Protein AF-A0A7V5HN35-F1 (afdb_monomer)

Nearest PDB structures (foldseek):
  3lzd-assembly1_B  TM=3.328E-01  e=7.215E-01  Pyrococcus horikoshii
  3lzd-assembly1_A  TM=4.124E-01  e=1.276E+00  Pyrococcus horikoshii
  6bxn-assembly1_A  TM=3.659E-01  e=2.012E+00  Candidatus Methanoperedens nitratireducens
  6bxm-assembly1_B  TM=3.487E-01  e=2.527E+00  Candidatus Methanoperedens nitratireducens
  6bxm-assembly1_A  TM=3.440E-01  e=4.220E+00  Candidatus Methanoperedens nitratireducens

InterPro domains:
  IPR024983 CHAT domain [PF12770] (25-263)

Structure (mmCIF, N/CA/C/O backbone):
data_AF-A0A7V5HN35-F1
#
_entry.id   AF-A0A7V5HN35-F1
#
loop_
_atom_site.group_PDB
_atom_site.id
_atom_site.type_symbol
_atom_site.label_atom_id
_atom_site.label_alt_id
_atom_site.label_comp_id
_atom_site.label_asym_id
_atom_site.label_entity_id
_atom_site.label_seq_id
_atom_site.pdbx_PDB_ins_code
_atom_site.Cartn_x
_atom_site.Cartn_y
_atom_site.Cartn_z
_atom_site.occupancy
_atom_site.B_iso_or_equiv
_atom_site.auth_seq_id
_atom_site.auth_comp_id
_atom_site.auth_asym_id
_atom_site.auth_atom_id
_atom_site.pdbx_PDB_model_num
ATOM 1 N N . THR A 1 1 ? -19.400 23.811 19.044 1.00 44.75 1 THR A N 1
ATOM 2 C CA . THR A 1 1 ? -18.786 24.719 18.037 1.00 44.75 1 THR A CA 1
ATOM 3 C C . THR A 1 1 ? -17.317 25.058 18.297 1.00 44.75 1 THR A C 1
ATOM 5 O O . THR A 1 1 ? -16.650 25.454 17.351 1.00 44.75 1 THR A O 1
ATOM 8 N N . VAL A 1 2 ? -16.762 24.815 19.496 1.00 36.72 2 VAL A N 1
ATOM 9 C CA . VAL A 1 2 ? -15.313 24.951 19.790 1.00 36.72 2 VAL A CA 1
ATOM 10 C C . VAL A 1 2 ? -14.484 23.738 19.300 1.00 36.72 2 VAL A C 1
ATOM 12 O O . VAL A 1 2 ? -13.351 23.905 18.855 1.00 36.72 2 VAL A O 1
ATOM 15 N N . GLU A 1 3 ? -15.067 22.533 19.244 1.00 54.12 3 GLU A N 1
ATOM 16 C CA . GLU A 1 3 ? -14.391 21.308 18.758 1.00 54.12 3 GLU A CA 1
ATOM 17 C C . GLU A 1 3 ? -14.083 21.308 17.251 1.00 54.12 3 GLU A C 1
ATOM 19 O O . GLU A 1 3 ? -13.027 20.838 16.832 1.00 54.12 3 GLU A O 1
ATOM 24 N N . ALA A 1 4 ? -14.952 21.892 16.417 1.00 53.31 4 ALA A N 1
ATOM 25 C CA . ALA A 1 4 ? -14.766 21.901 14.961 1.00 53.31 4 ALA A CA 1
ATOM 26 C C . ALA A 1 4 ? -13.563 22.759 14.519 1.00 53.31 4 ALA A C 1
ATOM 28 O O . ALA A 1 4 ? -12.848 22.403 13.579 1.00 53.31 4 ALA A O 1
ATOM 29 N N . GLN A 1 5 ? -13.297 23.871 15.217 1.00 54.00 5 GLN A N 1
ATOM 30 C CA . GLN A 1 5 ? -12.117 24.704 14.960 1.00 54.00 5 GLN A CA 1
ATOM 31 C C . GLN A 1 5 ? -10.824 24.001 15.399 1.00 54.00 5 GLN A C 1
ATOM 33 O O . GLN A 1 5 ? -9.826 24.058 14.676 1.00 54.00 5 GLN A O 1
ATOM 38 N N . GLY A 1 6 ? -10.852 23.288 16.532 1.00 61.16 6 GLY A N 1
ATOM 39 C CA . GLY A 1 6 ? -9.742 22.448 16.992 1.00 61.16 6 GLY A CA 1
ATOM 40 C C . GLY A 1 6 ? -9.422 21.325 16.004 1.00 61.16 6 GLY A C 1
ATOM 41 O O . GLY A 1 6 ? -8.277 21.191 15.570 1.00 61.16 6 GLY A O 1
ATOM 42 N N . PHE A 1 7 ? -10.446 20.601 15.550 1.00 65.44 7 PHE A N 1
ATOM 43 C CA . PHE A 1 7 ? -10.303 19.522 14.574 1.00 65.44 7 PHE A CA 1
ATOM 44 C C . PHE A 1 7 ? -9.772 20.024 13.224 1.00 65.44 7 PHE A C 1
ATOM 46 O O . PHE A 1 7 ? -8.818 19.471 12.680 1.00 65.44 7 PHE A O 1
ATOM 53 N N . SER A 1 8 ? -10.300 21.143 12.715 1.00 63.97 8 SER A N 1
ATOM 54 C CA . SER A 1 8 ? -9.798 21.776 11.487 1.00 63.97 8 SER A CA 1
ATOM 55 C C . SER A 1 8 ? -8.324 22.195 11.607 1.00 63.97 8 SER A C 1
ATOM 57 O O . SER A 1 8 ? -7.537 22.008 10.673 1.00 63.97 8 SER A O 1
ATOM 59 N N . LYS A 1 9 ? -7.904 22.693 12.780 1.00 63.78 9 LYS A N 1
ATOM 60 C CA . LYS A 1 9 ?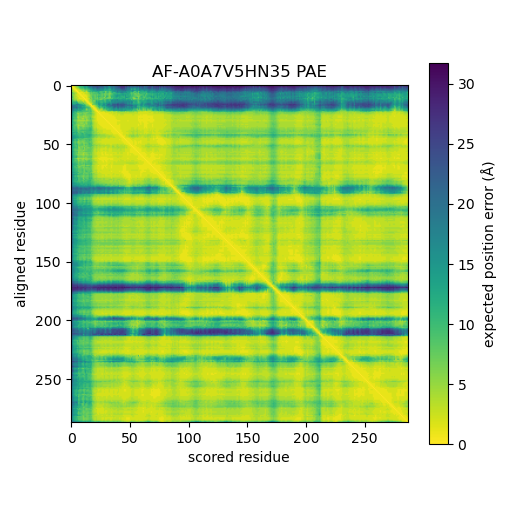 -6.503 23.040 13.068 1.00 63.78 9 LYS A CA 1
ATOM 61 C C . LYS A 1 9 ? -5.599 21.805 13.114 1.00 63.78 9 LYS A C 1
ATOM 63 O O . LYS A 1 9 ? -4.492 21.868 12.576 1.00 63.78 9 LYS A O 1
ATOM 68 N N . ILE A 1 10 ? -6.064 20.693 13.692 1.00 64.50 10 ILE A N 1
ATOM 69 C CA . ILE A 1 10 ? -5.355 19.403 13.673 1.00 64.50 10 ILE A CA 1
ATOM 70 C C . ILE A 1 10 ? -5.188 18.937 12.225 1.00 64.50 10 ILE A C 1
ATOM 72 O O . ILE A 1 10 ? -4.057 18.757 11.781 1.00 64.50 10 ILE A O 1
ATOM 76 N N . LEU A 1 11 ? -6.270 18.873 11.441 1.00 64.88 11 LEU A N 1
ATOM 77 C CA . LEU A 1 11 ? -6.209 18.494 10.024 1.00 64.88 11 LEU A CA 1
ATOM 78 C C . LEU A 1 11 ? -5.259 19.395 9.220 1.00 64.88 11 LEU A C 1
ATOM 80 O O . LEU A 1 11 ? -4.519 18.908 8.370 1.00 64.88 11 LEU A O 1
ATOM 84 N N . LYS A 1 12 ? -5.221 20.703 9.504 1.00 61.94 12 LYS A N 1
ATOM 85 C CA . LYS A 1 12 ? -4.283 21.638 8.862 1.00 61.94 12 LYS A CA 1
ATOM 86 C C . LYS A 1 12 ? -2.820 21.368 9.241 1.00 61.94 12 LYS A C 1
ATOM 88 O O . LYS A 1 12 ? -1.948 21.550 8.397 1.00 61.94 12 LYS A O 1
ATOM 93 N N . ARG A 1 13 ? -2.530 20.918 10.468 1.00 59.38 13 ARG A N 1
ATOM 94 C CA . ARG A 1 13 ? -1.180 20.474 10.879 1.00 59.38 13 ARG A CA 1
ATOM 95 C C . ARG A 1 13 ? -0.781 19.153 10.216 1.00 59.38 13 ARG A C 1
ATOM 97 O O . ARG A 1 13 ? 0.371 19.014 9.812 1.00 59.38 13 ARG A O 1
ATOM 104 N N . LEU A 1 14 ? -1.735 18.238 10.032 1.00 60.06 14 LEU A N 1
ATOM 105 C CA . LEU A 1 14 ? -1.512 16.978 9.314 1.00 60.06 14 LEU A CA 1
ATOM 106 C C . LEU A 1 14 ? -1.119 17.194 7.842 1.00 60.06 14 LEU A C 1
ATOM 108 O O . LEU A 1 14 ? -0.370 16.398 7.280 1.00 60.06 14 LEU A O 1
ATOM 112 N N . LYS A 1 15 ? -1.578 18.292 7.226 1.00 54.25 15 LYS A N 1
ATOM 113 C CA . LYS A 1 15 ? -1.222 18.670 5.848 1.00 54.25 15 LYS A CA 1
ATOM 114 C C . LYS A 1 15 ? 0.247 19.053 5.666 1.00 54.25 15 LYS A C 1
ATOM 116 O O . LYS A 1 15 ? 0.830 18.778 4.622 1.00 54.25 15 LYS A O 1
ATOM 121 N N . THR A 1 16 ? 0.832 19.747 6.641 1.00 47.09 16 THR A N 1
ATOM 122 C CA . THR A 1 16 ? 2.098 20.475 6.445 1.00 47.09 16 THR A CA 1
ATOM 123 C C . THR A 1 16 ? 3.333 19.707 6.897 1.00 47.09 16 THR A C 1
ATOM 125 O O . THR A 1 16 ? 4.446 20.088 6.538 1.00 47.09 16 THR A O 1
ATOM 128 N N . ARG A 1 17 ? 3.180 18.617 7.657 1.00 50.06 17 ARG A N 1
ATOM 129 C CA . ARG A 1 17 ? 4.309 17.801 8.118 1.00 50.06 17 ARG A CA 1
ATOM 130 C C . ARG A 1 17 ? 3.979 16.318 8.003 1.00 50.06 17 ARG A C 1
ATOM 132 O O . ARG A 1 17 ? 3.192 15.808 8.793 1.00 50.06 17 ARG A O 1
ATOM 139 N N . ALA A 1 18 ? 4.673 15.604 7.115 1.00 47.50 18 ALA A N 1
ATOM 140 C CA . ALA A 1 18 ? 4.726 14.136 7.145 1.00 47.50 18 ALA A CA 1
ATOM 141 C C . ALA A 1 18 ? 5.160 13.610 8.534 1.00 47.50 18 ALA A C 1
ATOM 143 O O . ALA A 1 18 ? 4.672 12.585 8.991 1.00 47.50 18 ALA A O 1
ATOM 144 N N . LYS A 1 19 ? 5.971 14.399 9.259 1.00 51.09 19 LYS A N 1
ATOM 145 C CA . LYS A 1 19 ? 6.384 14.164 10.653 1.00 51.09 19 LYS A CA 1
ATOM 146 C C . LYS A 1 19 ? 5.288 14.366 11.712 1.00 51.09 19 LYS A C 1
ATOM 148 O O . LYS A 1 19 ? 5.549 14.115 12.876 1.00 51.09 19 LYS A O 1
ATOM 153 N N . SER A 1 20 ? 4.090 14.848 11.369 1.00 58.72 20 SER A N 1
ATOM 154 C CA . SER A 1 20 ? 3.031 15.068 12.375 1.00 58.72 20 SER A CA 1
ATOM 155 C C . SER A 1 20 ? 2.434 13.767 12.922 1.00 58.72 20 SER A C 1
ATOM 157 O O . SER A 1 20 ? 1.908 13.772 14.025 1.00 58.72 20 SER A O 1
ATOM 159 N N . PHE A 1 21 ? 2.558 12.651 12.197 1.00 66.75 21 PHE A N 1
ATOM 160 C CA . PHE A 1 21 ? 2.092 11.338 12.660 1.00 66.75 21 PHE A CA 1
ATOM 161 C C . PHE A 1 21 ? 3.086 10.610 13.560 1.00 66.75 21 PHE A C 1
ATOM 163 O O . PHE A 1 21 ? 2.724 9.593 14.131 1.00 66.75 21 PHE A O 1
ATOM 170 N N . ALA A 1 22 ? 4.302 11.139 13.710 1.00 69.06 22 ALA A N 1
ATOM 171 C CA . ALA A 1 22 ? 5.254 10.702 14.728 1.00 69.06 22 ALA A CA 1
ATOM 172 C C . ALA A 1 22 ? 4.727 10.929 16.153 1.00 69.06 22 ALA A C 1
ATOM 174 O O . ALA A 1 22 ? 5.140 10.270 17.103 1.00 69.06 22 ALA A O 1
ATOM 175 N N . ASP A 1 23 ? 3.834 11.906 16.303 1.00 84.62 23 ASP A N 1
ATOM 176 C CA . ASP A 1 23 ? 3.380 12.391 17.592 1.00 84.62 23 ASP A CA 1
ATOM 177 C C . ASP A 1 23 ? 2.175 11.579 18.089 1.00 84.62 23 ASP A C 1
ATOM 179 O O . ASP A 1 23 ? 1.051 11.728 17.593 1.00 84.62 23 ASP A O 1
ATOM 183 N N . LYS A 1 24 ? 2.413 10.714 19.084 1.00 88.81 24 LYS A N 1
ATOM 184 C CA . LYS A 1 24 ? 1.365 9.896 19.712 1.00 88.81 24 LYS A CA 1
ATOM 185 C C . LYS A 1 24 ? 0.265 10.757 20.350 1.00 88.81 24 LYS A C 1
ATOM 187 O O . LYS A 1 24 ? -0.881 10.319 20.343 1.00 88.81 24 LYS A O 1
ATOM 192 N N . GLU A 1 25 ? 0.553 11.986 20.793 1.00 90.19 25 GLU A N 1
ATOM 193 C CA . GLU A 1 25 ? -0.460 12.891 21.360 1.00 90.19 25 GLU A CA 1
ATOM 194 C C . GLU A 1 25 ? -1.484 13.314 20.295 1.00 90.19 25 GLU A C 1
ATOM 196 O O . GLU A 1 25 ? -2.695 13.319 20.533 1.00 90.19 25 GLU A O 1
ATOM 201 N N . ILE A 1 26 ? -1.023 13.602 19.071 1.00 90.31 26 ILE A N 1
ATOM 202 C CA . ILE A 1 26 ? -1.914 13.914 17.944 1.00 90.31 26 ILE A CA 1
ATOM 203 C C . ILE A 1 26 ? -2.780 12.697 17.599 1.00 90.31 26 ILE A C 1
ATOM 205 O O . ILE A 1 26 ? -3.981 12.845 17.357 1.00 90.31 26 ILE A O 1
ATOM 209 N N . LEU A 1 27 ? -2.190 11.499 17.578 1.00 93.06 27 LEU A N 1
ATOM 210 C CA . LEU A 1 27 ? -2.905 10.251 17.291 1.00 93.06 27 LEU A CA 1
ATOM 211 C C . LEU A 1 27 ? -3.957 9.933 18.362 1.00 93.06 27 LEU A C 1
ATOM 213 O O . LEU A 1 27 ? -5.046 9.473 18.016 1.00 93.06 27 LEU A O 1
ATOM 217 N N . GLU A 1 28 ? -3.661 10.223 19.627 1.00 94.94 28 GLU A N 1
ATOM 218 C CA . GLU A 1 28 ? -4.577 10.048 20.757 1.00 94.94 28 GLU A CA 1
ATOM 219 C C . GLU A 1 28 ? -5.739 11.034 20.737 1.00 94.94 28 GLU A C 1
ATOM 221 O O . GLU A 1 28 ? -6.897 10.656 20.937 1.00 94.94 28 GLU A O 1
ATOM 226 N N . ASN A 1 29 ? -5.462 12.292 20.399 1.00 92.94 29 ASN A N 1
ATOM 227 C CA . ASN A 1 29 ? -6.500 13.304 20.252 1.00 92.94 29 ASN A CA 1
ATOM 228 C C . ASN A 1 29 ? -7.465 12.943 19.104 1.00 92.94 29 ASN A C 1
ATOM 230 O O . ASN A 1 29 ? -8.690 13.013 19.246 1.00 92.94 29 ASN A O 1
ATOM 234 N N . LEU A 1 30 ? -6.923 12.458 17.980 1.00 93.50 30 LEU A N 1
ATOM 235 C CA . LEU A 1 30 ? -7.717 11.956 16.856 1.00 93.50 30 LEU A CA 1
ATOM 236 C C . LEU A 1 30 ? -8.532 10.711 17.229 1.00 93.50 30 LEU A C 1
ATOM 238 O O . LEU A 1 30 ? -9.709 10.642 16.875 1.00 93.50 30 LEU A O 1
ATOM 242 N N . TYR A 1 31 ? -7.952 9.750 17.955 1.00 95.44 31 TYR A N 1
ATOM 243 C CA . TYR A 1 31 ? -8.682 8.581 18.455 1.00 95.44 31 TYR A CA 1
ATOM 244 C C . TYR A 1 31 ? -9.857 8.993 19.349 1.00 95.44 31 TYR A C 1
ATOM 246 O O . TYR A 1 31 ? -10.991 8.562 19.124 1.00 95.44 31 TYR A O 1
ATOM 254 N N . SER A 1 32 ? -9.592 9.862 20.325 1.00 95.94 32 SER A N 1
ATOM 255 C CA . SER A 1 32 ? -10.578 10.349 21.295 1.00 95.94 32 SER A CA 1
ATOM 256 C C . SER A 1 32 ? -11.718 11.108 20.622 1.00 95.94 32 SER A C 1
ATOM 258 O O . SER A 1 32 ? -12.866 11.004 21.043 1.00 95.94 32 SER A O 1
ATOM 260 N N . THR A 1 33 ? -11.418 11.820 19.535 1.00 94.69 33 THR A N 1
ATOM 261 C CA . THR A 1 33 ? -12.418 12.563 18.762 1.00 94.69 33 THR A CA 1
ATOM 262 C C . THR A 1 33 ? -13.237 11.657 17.838 1.00 94.69 33 THR A C 1
ATOM 264 O O . THR A 1 33 ? -14.441 11.851 17.695 1.00 94.69 33 THR A O 1
ATOM 267 N N . LEU A 1 34 ? -12.605 10.687 17.166 1.00 94.19 34 LEU A N 1
ATOM 268 C CA . LEU A 1 34 ? -13.217 9.980 16.031 1.00 94.19 34 LEU A CA 1
ATOM 269 C C . LEU A 1 34 ? -13.697 8.567 16.354 1.00 94.19 34 LEU A C 1
ATOM 271 O O . LEU A 1 34 ? -14.718 8.136 15.826 1.00 94.19 34 LEU A O 1
ATOM 275 N N . ILE A 1 35 ? -12.949 7.833 17.176 1.00 95.44 35 ILE A N 1
ATOM 276 C CA . ILE A 1 35 ? -13.185 6.406 17.423 1.00 95.44 35 ILE A CA 1
ATOM 277 C C . ILE A 1 35 ? -13.835 6.194 18.784 1.00 95.44 35 ILE A C 1
ATOM 279 O O . ILE A 1 35 ? -14.818 5.460 18.881 1.00 95.44 35 ILE A O 1
ATOM 283 N N . HIS A 1 36 ? -13.338 6.863 19.826 1.00 95.94 36 HIS A N 1
ATOM 284 C CA . HIS A 1 36 ? -13.851 6.693 21.184 1.00 95.94 36 HIS A CA 1
ATOM 285 C C . HIS A 1 36 ? -15.377 6.906 21.306 1.00 95.94 36 HIS A C 1
ATOM 287 O O . HIS A 1 36 ? -16.038 6.037 21.882 1.00 95.94 36 HIS A O 1
ATOM 293 N N . PRO A 1 37 ? -15.996 7.946 20.697 1.00 97.00 37 PRO A N 1
ATOM 294 C CA . PRO A 1 37 ? -17.436 8.190 20.840 1.00 97.00 37 PRO A CA 1
ATOM 295 C C . PRO A 1 37 ? -18.312 7.085 20.237 1.00 97.00 37 PRO A C 1
ATOM 297 O O . PRO A 1 37 ? -19.458 6.894 20.650 1.00 97.00 37 PRO A O 1
ATOM 300 N N . ILE A 1 38 ? -17.777 6.349 19.260 1.00 95.38 38 ILE A N 1
ATOM 301 C CA . ILE A 1 38 ? -18.492 5.288 18.547 1.00 95.38 38 ILE A CA 1
ATOM 302 C C . ILE A 1 38 ? -18.044 3.881 18.949 1.00 95.38 38 ILE A C 1
ATOM 304 O O . ILE A 1 38 ? -18.614 2.907 18.467 1.00 95.38 38 ILE A O 1
ATOM 308 N N . GLN A 1 39 ? -17.066 3.751 19.850 1.00 93.38 39 GLN A N 1
ATOM 309 C CA . GLN A 1 39 ? -16.412 2.482 20.172 1.00 93.38 39 GLN A CA 1
ATOM 310 C C . GLN A 1 39 ? -17.401 1.399 20.625 1.00 93.38 39 GLN A C 1
ATOM 312 O O . GLN A 1 39 ? -17.282 0.247 20.220 1.00 93.38 39 GLN A O 1
ATOM 317 N N . ARG A 1 40 ? -18.429 1.769 21.398 1.00 94.94 40 ARG A N 1
ATOM 318 C CA . ARG A 1 40 ? -19.485 0.843 21.852 1.00 94.94 40 ARG A CA 1
ATOM 319 C C . ARG A 1 40 ? -20.328 0.240 20.720 1.00 94.94 40 ARG A C 1
ATOM 321 O O . ARG A 1 40 ? -21.007 -0.754 20.939 1.00 94.94 40 ARG A O 1
ATOM 328 N N . PHE A 1 41 ? -20.315 0.852 19.536 1.00 95.31 41 PHE A N 1
ATOM 329 C CA . PHE A 1 41 ? -21.034 0.379 18.353 1.00 95.31 41 PHE A CA 1
ATOM 330 C C . PHE A 1 41 ? -20.149 -0.470 17.427 1.00 95.31 41 PHE A C 1
ATOM 332 O O . PHE A 1 41 ? -20.641 -1.023 16.445 1.00 95.31 41 PHE A O 1
ATOM 339 N N . LEU A 1 42 ? -18.849 -0.592 17.720 1.00 93.62 42 LEU A N 1
ATOM 340 C CA . LEU A 1 42 ? -17.919 -1.407 16.942 1.00 93.62 42 LEU A CA 1
ATOM 341 C C . LEU A 1 42 ? -18.004 -2.868 17.403 1.00 93.62 42 LEU A C 1
ATOM 343 O O . LEU A 1 42 ? -17.295 -3.299 18.305 1.00 93.62 42 LEU A O 1
ATOM 347 N N . LEU A 1 43 ? -18.905 -3.630 16.779 1.00 92.12 43 LEU A N 1
ATOM 348 C CA . LEU A 1 43 ? -19.220 -5.016 17.165 1.00 92.12 43 LEU A CA 1
ATOM 349 C C . LEU A 1 43 ? -18.287 -6.074 16.549 1.00 92.12 43 LEU A C 1
ATOM 351 O O . LEU A 1 43 ? -18.403 -7.258 16.855 1.00 92.12 43 LEU A O 1
ATOM 355 N N . SER A 1 44 ? -17.402 -5.674 15.637 1.00 93.56 44 SER A N 1
ATOM 356 C CA . SER A 1 44 ? -16.505 -6.573 14.912 1.00 93.56 44 SER A CA 1
ATOM 357 C C . SER A 1 44 ? -15.077 -6.055 14.953 1.00 93.56 44 SER A C 1
ATOM 359 O O . SER A 1 44 ? -14.840 -4.850 14.920 1.00 93.56 44 SER A O 1
ATOM 361 N N . ASN A 1 45 ? -14.121 -6.979 14.898 1.00 93.62 45 ASN A N 1
ATOM 362 C CA . ASN A 1 45 ? -12.709 -6.647 14.735 1.00 93.62 45 ASN A CA 1
ATOM 363 C C . ASN A 1 45 ? -12.370 -6.255 13.286 1.00 93.62 45 ASN A C 1
ATOM 365 O O . ASN A 1 45 ? -11.208 -6.028 12.989 1.00 93.62 45 ASN A O 1
ATOM 369 N N . ASN A 1 46 ? -13.336 -6.197 12.365 1.00 94.25 46 ASN A N 1
ATOM 370 C CA . ASN A 1 46 ? -13.139 -5.684 11.009 1.00 94.25 46 ASN A CA 1
ATOM 371 C C . ASN A 1 46 ? -13.781 -4.302 10.901 1.00 94.25 46 ASN A C 1
ATOM 373 O O . ASN A 1 46 ? -15.004 -4.185 10.952 1.00 94.25 46 ASN A O 1
ATOM 377 N N . LEU A 1 47 ? -12.957 -3.270 10.733 1.00 94.69 47 LEU A N 1
ATOM 378 C CA . LEU A 1 47 ? -13.405 -1.888 10.643 1.00 94.69 47 LEU A CA 1
ATOM 379 C C . LEU A 1 47 ? -13.179 -1.365 9.224 1.00 94.69 47 LEU A C 1
ATOM 381 O O . LEU A 1 47 ? -12.042 -1.239 8.770 1.00 94.69 47 LEU A O 1
ATOM 385 N N . VAL A 1 48 ? -14.277 -1.055 8.536 1.00 93.25 48 VAL A N 1
ATOM 386 C CA . VAL A 1 48 ? -14.254 -0.363 7.244 1.00 93.25 48 VAL A CA 1
ATOM 387 C C . VAL A 1 48 ? -14.486 1.118 7.495 1.00 93.25 48 VAL A C 1
ATOM 389 O O . VAL A 1 48 ? -15.495 1.502 8.084 1.00 93.25 48 VAL A O 1
ATOM 392 N N . ILE A 1 49 ? -13.555 1.948 7.041 1.00 93.44 49 ILE A N 1
ATOM 393 C CA . ILE A 1 49 ? -13.580 3.394 7.232 1.00 93.44 49 ILE A CA 1
ATOM 394 C C . ILE A 1 49 ? -13.749 4.053 5.869 1.00 93.44 49 ILE A C 1
ATOM 396 O O . ILE A 1 49 ? -12.953 3.833 4.956 1.00 93.44 49 ILE A O 1
ATOM 400 N N . ILE A 1 50 ? -14.785 4.878 5.743 1.00 92.06 50 ILE A N 1
ATOM 401 C CA . ILE A 1 50 ? -15.044 5.689 4.551 1.00 92.06 50 ILE A CA 1
ATOM 4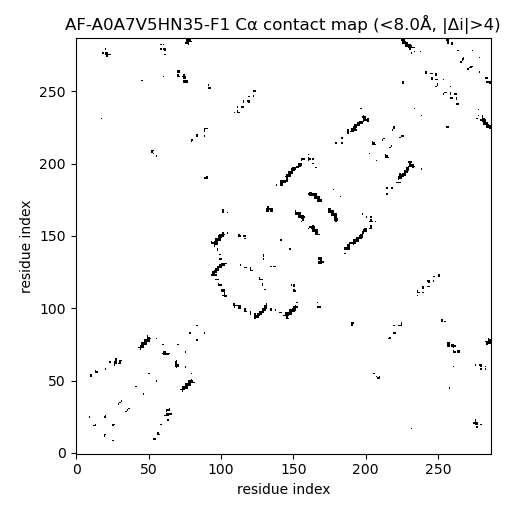02 C C . ILE A 1 50 ? -14.812 7.150 4.943 1.00 92.06 50 ILE A C 1
ATOM 404 O O . ILE A 1 50 ? -15.729 7.794 5.457 1.00 92.06 50 ILE A O 1
ATOM 408 N N . PRO A 1 51 ? -13.583 7.672 4.800 1.00 88.31 51 PRO A N 1
ATOM 409 C CA . PRO A 1 51 ? -13.292 9.048 5.163 1.00 88.31 51 PRO A CA 1
ATOM 410 C C . PRO A 1 51 ? -13.912 10.026 4.164 1.00 88.31 51 PRO A C 1
ATOM 412 O O . PRO A 1 51 ? -13.925 9.783 2.959 1.00 88.31 51 PRO A O 1
ATOM 415 N N . TYR A 1 52 ? -14.364 11.172 4.670 1.00 82.75 52 TYR A N 1
ATOM 416 C CA . TYR A 1 52 ? -14.853 12.274 3.848 1.00 82.75 52 TYR A CA 1
ATOM 417 C C . TYR A 1 52 ? -13.819 13.406 3.766 1.00 82.75 52 TYR A C 1
ATOM 419 O O . TYR A 1 52 ? -13.223 13.803 4.775 1.00 82.75 52 TYR A O 1
ATOM 427 N N . GLY A 1 53 ? -13.599 13.928 2.556 1.00 80.62 53 GLY A N 1
ATOM 428 C CA . GLY A 1 53 ? -12.690 15.042 2.286 1.00 80.62 53 GLY A CA 1
ATOM 429 C C . GLY A 1 53 ? -11.296 14.829 2.885 1.00 80.62 53 GLY A C 1
ATOM 430 O O . GLY A 1 53 ? -10.645 13.806 2.674 1.00 80.62 53 GLY A O 1
ATOM 431 N N . ARG A 1 54 ? -10.843 15.784 3.704 1.00 78.81 54 ARG A N 1
ATOM 432 C CA . ARG A 1 54 ? -9.498 15.783 4.315 1.00 78.81 54 ARG A CA 1
ATOM 433 C C . ARG A 1 54 ? -9.246 14.636 5.295 1.00 78.81 54 ARG A C 1
ATOM 435 O O . ARG A 1 54 ? -8.090 14.397 5.645 1.00 78.81 54 ARG A O 1
ATOM 442 N N . MET A 1 55 ? -10.285 13.921 5.734 1.00 84.44 55 MET A N 1
ATOM 443 C CA . MET A 1 55 ? -10.125 12.766 6.622 1.00 84.44 55 MET A CA 1
ATOM 444 C C . MET A 1 55 ? -9.373 11.614 5.949 1.00 84.44 55 MET A C 1
ATOM 446 O O . MET A 1 55 ? -8.834 10.766 6.651 1.00 84.44 55 MET A O 1
ATOM 450 N N . ILE A 1 56 ? -9.270 11.598 4.613 1.00 83.25 56 ILE A N 1
ATOM 451 C CA . ILE A 1 56 ? -8.475 10.604 3.874 1.00 83.25 56 ILE A CA 1
ATOM 452 C C . ILE A 1 56 ? -6.995 10.623 4.283 1.00 83.25 56 ILE A C 1
ATOM 454 O O . ILE A 1 56 ? -6.299 9.617 4.196 1.00 83.25 56 ILE A O 1
ATOM 458 N N . HIS A 1 57 ? -6.514 11.761 4.796 1.00 82.44 57 HIS A N 1
ATOM 459 C CA . HIS A 1 57 ? -5.162 11.903 5.316 1.00 82.44 57 HIS A CA 1
ATOM 460 C C . HIS A 1 57 ? -5.031 11.494 6.789 1.00 82.44 57 HIS A C 1
ATOM 462 O O . HIS A 1 57 ? -3.962 11.659 7.365 1.00 82.44 57 HIS A O 1
ATOM 468 N N . ILE A 1 58 ? -6.054 10.972 7.456 1.00 87.56 58 ILE A N 1
ATOM 469 C CA . ILE A 1 58 ? -5.898 10.460 8.822 1.00 87.56 58 ILE A CA 1
ATOM 470 C C . ILE A 1 58 ? -5.347 9.031 8.741 1.00 87.56 58 ILE A C 1
ATOM 472 O O . ILE A 1 58 ? -5.900 8.211 8.009 1.00 87.56 58 ILE A O 1
ATOM 476 N N . PRO A 1 59 ? -4.252 8.698 9.447 1.00 89.88 59 PRO A N 1
ATOM 477 C CA . PRO A 1 59 ? -3.707 7.348 9.444 1.00 89.88 59 PRO A CA 1
ATOM 478 C C . PRO A 1 59 ? -4.506 6.483 10.421 1.00 89.88 59 PRO A C 1
ATOM 480 O O . PRO A 1 59 ? -4.058 6.182 11.525 1.00 89.88 59 PRO A O 1
ATOM 483 N N . PHE A 1 60 ? -5.732 6.127 10.036 1.00 92.81 60 PHE A N 1
ATOM 484 C CA . PHE A 1 60 ? -6.667 5.438 10.925 1.00 92.81 60 PHE A CA 1
ATOM 485 C C . PHE A 1 60 ? -6.083 4.173 11.564 1.00 92.81 60 PHE A C 1
ATOM 487 O O . PHE A 1 60 ? -6.388 3.877 12.714 1.00 92.81 60 PHE A O 1
ATOM 494 N N . ASN A 1 61 ? -5.214 3.455 10.847 1.00 92.56 61 ASN A N 1
ATOM 495 C CA . ASN A 1 61 ? -4.545 2.260 11.348 1.00 92.56 61 ASN A CA 1
ATOM 496 C C . ASN A 1 61 ? -3.724 2.509 12.618 1.00 92.56 61 ASN A C 1
ATOM 498 O O . ASN A 1 61 ? -3.734 1.652 13.496 1.00 92.56 61 ASN A O 1
ATOM 502 N N . ILE A 1 62 ? -3.075 3.668 12.747 1.00 94.75 62 ILE A N 1
ATOM 503 C CA . ILE A 1 62 ? -2.220 4.011 13.893 1.00 94.75 62 ILE A CA 1
ATOM 504 C C . ILE A 1 6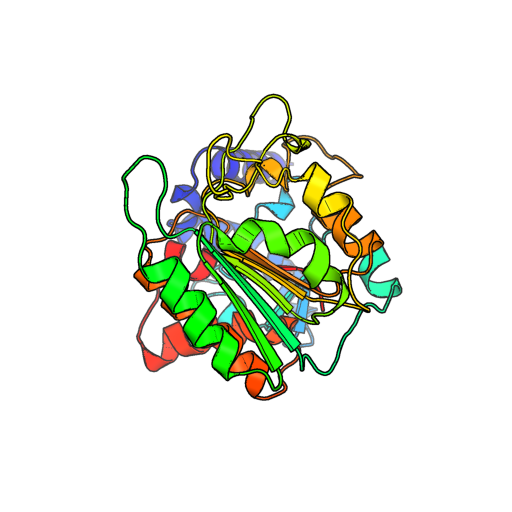2 ? -2.846 5.054 14.824 1.00 94.75 62 ILE A C 1
ATOM 506 O O . ILE A 1 62 ? -2.127 5.720 15.560 1.00 94.75 62 ILE A O 1
ATOM 510 N N . LEU A 1 63 ? -4.171 5.228 14.830 1.00 95.88 63 LEU A N 1
ATOM 511 C CA . LEU A 1 63 ? -4.789 6.003 15.911 1.00 95.88 63 LEU A CA 1
ATOM 512 C C . LEU A 1 63 ? -4.495 5.318 17.248 1.00 95.88 63 LEU A C 1
ATOM 514 O O . LEU A 1 63 ? -4.629 4.100 17.352 1.00 95.88 63 LEU A O 1
ATOM 518 N N . TYR A 1 64 ? -4.055 6.093 18.234 1.00 95.69 64 TYR A N 1
ATOM 519 C CA . TYR A 1 64 ? -3.549 5.584 19.505 1.00 95.69 64 TYR A CA 1
ATOM 520 C C . TYR A 1 64 ? -4.597 5.792 20.594 1.00 95.69 64 TYR A C 1
ATOM 522 O O . TYR A 1 64 ? -5.143 6.878 20.698 1.00 95.69 64 TYR A O 1
ATOM 530 N N . ASP A 1 65 ? -4.913 4.783 21.397 1.00 94.69 65 ASP A N 1
ATOM 531 C CA . ASP A 1 65 ? -5.971 4.892 22.417 1.00 94.69 65 ASP A CA 1
ATOM 532 C C . ASP A 1 65 ? -5.449 5.127 23.844 1.00 94.69 65 ASP A C 1
ATOM 534 O O . ASP A 1 65 ? -6.161 4.887 24.821 1.00 94.69 65 ASP A O 1
ATOM 538 N N . GLY A 1 66 ? -4.181 5.525 23.966 1.00 93.44 66 GLY A N 1
ATOM 539 C CA . GLY A 1 66 ? -3.462 5.620 25.235 1.00 93.44 66 GLY A CA 1
ATOM 540 C C . GLY A 1 66 ? -2.769 4.314 25.650 1.00 93.44 66 GLY A C 1
ATOM 541 O O . GLY A 1 66 ? -1.858 4.353 26.478 1.00 93.44 66 GLY A O 1
ATOM 542 N N . LYS A 1 67 ? -3.145 3.163 25.069 1.00 93.69 67 LYS A N 1
ATOM 543 C CA . LYS A 1 67 ? -2.566 1.839 25.373 1.00 93.69 67 LYS A CA 1
ATOM 544 C C . LYS A 1 67 ? -1.918 1.165 24.165 1.00 93.69 67 LYS A C 1
ATOM 546 O O . LYS A 1 67 ? -0.900 0.504 24.326 1.00 93.69 67 LYS A O 1
ATOM 551 N N . GLY A 1 68 ? -2.516 1.291 22.986 1.00 94.19 68 GLY A N 1
ATOM 552 C CA . GLY A 1 68 ? -2.050 0.662 21.754 1.00 94.19 68 GLY A CA 1
ATOM 553 C C . GLY A 1 68 ? -2.651 1.311 20.513 1.00 94.19 68 GLY A C 1
ATOM 554 O O . GLY A 1 68 ? -3.531 2.174 20.587 1.00 94.19 68 GLY A O 1
ATOM 555 N N . PHE A 1 69 ? -2.161 0.904 19.349 1.00 96.62 69 PHE A N 1
ATOM 556 C CA . PHE A 1 69 ? -2.656 1.402 18.070 1.00 96.62 69 PHE A CA 1
ATOM 557 C C . PHE A 1 69 ? -3.932 0.680 17.626 1.00 96.62 69 PHE A C 1
ATOM 559 O O . PHE A 1 69 ? -4.164 -0.488 17.941 1.00 96.62 69 PHE A O 1
ATOM 566 N N . LEU A 1 70 ? -4.759 1.346 16.817 1.00 96.12 70 LEU A N 1
ATOM 567 C CA . LEU A 1 70 ? -6.038 0.805 16.358 1.00 96.12 70 LEU A CA 1
ATOM 568 C C . LEU A 1 70 ? -5.886 -0.527 15.599 1.00 96.12 70 LEU A C 1
ATOM 570 O O . LEU A 1 70 ? -6.706 -1.430 15.785 1.00 96.12 70 LEU A O 1
ATOM 574 N N . PHE A 1 71 ? -4.826 -0.686 14.795 1.00 96.06 71 PHE A N 1
ATOM 575 C CA . PHE A 1 71 ? -4.543 -1.929 14.063 1.00 96.06 71 PHE A CA 1
ATOM 576 C C . PHE A 1 71 ? -4.288 -3.134 14.984 1.00 96.06 71 PHE A C 1
ATOM 578 O O . PHE A 1 71 ? -4.412 -4.280 14.545 1.00 96.06 71 PHE A O 1
ATOM 585 N N . GLU A 1 72 ? -3.932 -2.914 16.251 1.00 96.19 72 GLU A N 1
ATOM 586 C CA . GLU A 1 72 ? -3.725 -4.003 17.207 1.00 96.19 72 GLU A CA 1
ATOM 587 C C . GLU A 1 72 ? -5.044 -4.685 17.575 1.00 96.19 72 GLU A C 1
ATOM 589 O O . GLU A 1 72 ? -5.079 -5.892 17.802 1.00 96.19 72 GLU A O 1
ATOM 594 N N . LYS A 1 73 ? -6.150 -3.935 17.545 1.00 95.00 73 LYS A N 1
ATOM 595 C CA . LYS A 1 73 ? -7.492 -4.425 17.890 1.00 95.00 73 LYS A CA 1
ATOM 596 C C . LYS A 1 73 ? -8.331 -4.756 16.661 1.00 95.00 73 LYS A C 1
ATOM 598 O O . LYS A 1 73 ? -9.103 -5.712 16.678 1.00 95.00 73 LYS A O 1
ATOM 603 N N . TYR A 1 74 ? -8.162 -3.986 15.589 1.00 96.25 74 TYR A N 1
ATOM 604 C CA . TYR A 1 74 ? -9.006 -4.059 14.402 1.00 96.25 74 TYR A CA 1
ATOM 605 C C . TYR A 1 74 ? -8.192 -4.340 13.131 1.00 96.25 74 TYR A C 1
ATOM 607 O O . TYR A 1 74 ? -7.068 -3.877 12.950 1.00 96.25 74 TYR A O 1
ATOM 615 N N . ASN A 1 75 ? -8.783 -5.091 12.208 1.00 95.94 75 ASN A N 1
ATOM 616 C CA . ASN A 1 75 ? -8.403 -5.128 10.804 1.00 95.94 75 ASN A CA 1
ATOM 617 C C . ASN A 1 75 ? -8.984 -3.888 10.133 1.00 95.94 75 ASN A C 1
ATOM 619 O O . ASN A 1 75 ? -10.206 -3.733 10.093 1.00 95.94 75 ASN A O 1
ATOM 623 N N . ILE A 1 76 ? -8.114 -3.009 9.645 1.00 94.81 76 ILE A N 1
ATOM 624 C CA . ILE A 1 76 ? -8.509 -1.706 9.113 1.00 94.81 76 ILE A CA 1
ATOM 625 C C . ILE A 1 76 ? -8.548 -1.761 7.591 1.00 94.81 76 ILE A C 1
ATOM 627 O O . ILE A 1 76 ? -7.530 -1.967 6.937 1.00 94.81 76 ILE A O 1
ATOM 631 N N . SER A 1 77 ? -9.734 -1.528 7.041 1.00 92.06 77 SER A N 1
ATOM 632 C CA . SER A 1 77 ? -9.978 -1.307 5.619 1.00 92.06 77 SER A CA 1
ATOM 633 C C . SER A 1 77 ? -10.352 0.155 5.411 1.00 92.06 77 SER A C 1
ATOM 635 O O . SER A 1 77 ? -11.204 0.679 6.130 1.00 92.06 77 SER A O 1
ATOM 637 N N . ILE A 1 78 ? -9.748 0.815 4.423 1.00 92.44 78 ILE A N 1
ATOM 638 C CA . ILE A 1 78 ? -10.170 2.153 4.006 1.00 92.44 78 ILE A CA 1
ATOM 639 C C . ILE A 1 78 ? -10.813 2.065 2.626 1.00 92.44 78 ILE A C 1
ATOM 641 O O . ILE A 1 78 ? -10.305 1.396 1.728 1.00 92.44 78 ILE A O 1
ATOM 645 N N . LEU A 1 79 ? -11.930 2.757 2.432 1.00 90.19 79 LEU A N 1
ATOM 646 C CA . LEU A 1 79 ? -12.567 2.890 1.128 1.00 90.19 79 LEU A CA 1
ATOM 647 C C . LEU A 1 79 ? -12.759 4.364 0.791 1.00 90.19 79 LEU A C 1
ATOM 649 O O . LEU A 1 79 ? -13.327 5.092 1.600 1.00 90.19 79 LEU A O 1
ATOM 653 N N . PRO A 1 80 ? -12.353 4.819 -0.404 1.00 85.12 80 PRO A N 1
ATOM 654 C CA . PRO A 1 80 ? -12.490 6.226 -0.767 1.00 85.12 80 PRO A CA 1
ATOM 655 C C . PRO A 1 80 ? -13.949 6.628 -1.052 1.00 85.12 80 PRO A C 1
ATOM 657 O O . PRO A 1 80 ? -14.267 7.814 -1.052 1.00 85.12 80 PRO A O 1
ATOM 660 N N . ALA A 1 81 ? -14.856 5.664 -1.264 1.00 84.62 81 ALA A N 1
ATOM 661 C CA . ALA A 1 81 ? -16.282 5.917 -1.441 1.00 84.62 81 ALA A CA 1
ATOM 662 C C . ALA A 1 81 ? -17.145 4.699 -1.076 1.00 84.62 81 ALA A C 1
ATOM 664 O O . ALA A 1 81 ? -16.770 3.553 -1.330 1.00 84.62 81 ALA A O 1
ATOM 665 N N . TYR A 1 82 ? -18.363 4.950 -0.581 1.00 85.38 82 TYR A N 1
ATOM 666 C CA . TYR A 1 82 ? -19.330 3.898 -0.231 1.00 85.38 82 TYR A CA 1
ATOM 667 C C . TYR A 1 82 ? -19.695 2.997 -1.420 1.00 85.38 82 TYR A C 1
ATOM 669 O O . TYR A 1 82 ? -19.906 1.801 -1.243 1.00 85.38 82 TYR A O 1
ATOM 677 N N . ARG A 1 83 ? -19.740 3.546 -2.644 1.00 83.50 83 ARG A N 1
ATOM 678 C CA . ARG A 1 83 ? -20.128 2.809 -3.860 1.00 83.50 83 ARG A CA 1
ATOM 679 C C . ARG A 1 83 ? -19.232 1.595 -4.136 1.00 83.50 83 ARG A C 1
ATOM 681 O O . ARG A 1 83 ? -19.679 0.632 -4.750 1.00 83.50 83 ARG A O 1
ATOM 688 N N . ILE A 1 84 ? -17.994 1.615 -3.638 1.00 83.88 84 ILE A N 1
ATOM 689 C CA . ILE A 1 84 ? -17.023 0.524 -3.793 1.00 83.88 84 ILE A CA 1
ATOM 690 C C . ILE A 1 84 ? -17.435 -0.705 -2.967 1.00 83.88 84 ILE A C 1
ATOM 692 O O . ILE A 1 84 ? -17.164 -1.832 -3.368 1.00 83.88 84 ILE A O 1
ATOM 696 N N . LEU A 1 85 ? -18.178 -0.532 -1.866 1.00 81.50 85 LEU A N 1
ATOM 697 C CA . LEU A 1 85 ? -18.778 -1.670 -1.150 1.00 81.50 85 LEU A CA 1
ATOM 698 C C . LEU A 1 85 ? -19.747 -2.444 -2.051 1.00 81.50 85 LEU A C 1
ATOM 700 O O . LEU A 1 85 ? -19.798 -3.673 -2.007 1.00 81.50 85 LEU A O 1
ATOM 704 N N . ALA A 1 86 ? -20.511 -1.725 -2.875 1.00 77.56 86 ALA A N 1
ATOM 705 C CA . ALA A 1 86 ? -21.521 -2.313 -3.745 1.00 77.56 86 ALA A CA 1
ATOM 706 C C . ALA A 1 86 ? -20.922 -2.983 -4.991 1.00 77.56 86 ALA A C 1
ATOM 708 O O . ALA A 1 86 ? -21.550 -3.880 -5.553 1.00 77.56 86 ALA A O 1
ATOM 709 N N . SER A 1 87 ? -19.712 -2.596 -5.413 1.00 71.25 87 SER A N 1
ATOM 710 C CA . SER A 1 87 ? -19.118 -3.066 -6.669 1.00 71.25 87 SER A CA 1
ATOM 711 C C . SER A 1 87 ? -18.621 -4.516 -6.632 1.00 71.25 87 SER A C 1
ATOM 713 O O . SER A 1 87 ? -18.350 -5.097 -7.681 1.00 71.25 87 SER A O 1
ATOM 715 N N . ARG A 1 88 ? -18.538 -5.135 -5.442 1.00 67.62 88 ARG A N 1
ATOM 716 C CA . ARG A 1 88 ? -18.123 -6.539 -5.237 1.00 67.62 88 ARG A CA 1
ATOM 717 C C . ARG A 1 88 ? -16.801 -6.906 -5.929 1.00 67.62 88 ARG A C 1
ATOM 719 O O . ARG A 1 88 ? -16.590 -8.073 -6.272 1.00 67.62 88 ARG A O 1
ATOM 726 N N . TYR A 1 89 ? -15.900 -5.939 -6.123 1.00 70.38 89 TYR A N 1
ATOM 727 C CA . TYR A 1 89 ? -14.564 -6.168 -6.677 1.00 70.38 89 TYR A CA 1
ATOM 728 C C . TYR A 1 89 ? -13.672 -6.851 -5.638 1.00 70.38 89 TYR A C 1
ATOM 730 O O . TYR A 1 89 ? -12.750 -6.260 -5.092 1.00 70.38 89 TYR A O 1
ATOM 738 N N . PHE A 1 90 ? -13.963 -8.119 -5.348 1.00 70.81 90 PHE A N 1
ATOM 739 C CA . PHE A 1 90 ? -13.172 -8.952 -4.451 1.00 70.81 90 PHE A CA 1
ATOM 740 C C . PHE A 1 90 ? -12.569 -10.098 -5.231 1.00 70.81 90 PHE A C 1
ATOM 742 O O . PHE A 1 90 ? -13.225 -10.750 -6.051 1.00 70.81 90 PHE A O 1
ATOM 749 N N . LYS A 1 91 ? -11.300 -10.356 -4.944 1.00 76.62 91 LYS A N 1
ATOM 750 C CA . LYS A 1 91 ? -10.587 -11.515 -5.443 1.00 76.62 91 LYS A CA 1
ATOM 751 C C . LYS A 1 91 ? -10.115 -12.327 -4.250 1.00 76.62 91 LYS A C 1
ATOM 753 O O . LYS A 1 91 ? -9.436 -11.814 -3.368 1.00 76.62 91 LYS A O 1
ATOM 758 N N . LYS A 1 92 ? -10.543 -13.591 -4.203 1.00 69.88 92 LYS A N 1
ATOM 759 C CA . LYS A 1 92 ? -10.217 -14.499 -3.096 1.00 69.88 92 LYS A CA 1
ATOM 760 C C . LYS A 1 92 ? -8.783 -15.019 -3.195 1.00 69.88 92 LYS A C 1
ATOM 762 O O . LYS A 1 92 ? -8.134 -15.170 -2.170 1.00 69.88 92 LYS A O 1
ATOM 767 N N . ASN A 1 93 ? -8.312 -15.265 -4.418 1.00 82.81 93 ASN A N 1
ATOM 768 C CA . ASN A 1 93 ? -7.011 -15.865 -4.690 1.00 82.81 93 ASN A CA 1
ATOM 769 C C . ASN A 1 93 ? -6.239 -15.010 -5.695 1.00 82.81 93 ASN A C 1
ATOM 771 O O . ASN A 1 93 ? -6.766 -14.683 -6.761 1.00 82.81 93 ASN A O 1
ATOM 775 N N . TYR A 1 94 ? -4.990 -14.707 -5.363 1.00 90.88 94 TYR A N 1
ATOM 776 C CA . TYR A 1 94 ? -4.039 -14.043 -6.241 1.00 90.88 94 TYR A CA 1
ATOM 777 C C . TYR A 1 94 ? -2.966 -15.062 -6.631 1.00 90.88 94 TYR A C 1
ATOM 779 O O . TYR A 1 94 ? -2.174 -15.464 -5.786 1.00 90.88 94 TYR A O 1
ATOM 787 N N . ASP A 1 95 ? -2.961 -15.512 -7.887 1.00 93.38 95 ASP A N 1
ATOM 788 C CA . ASP A 1 95 ? -2.067 -16.587 -8.346 1.00 93.38 95 ASP A CA 1
ATOM 789 C C . ASP A 1 95 ? -0.873 -16.053 -9.143 1.00 93.38 95 ASP A C 1
ATOM 791 O O . ASP A 1 95 ? 0.168 -16.712 -9.231 1.00 93.38 95 ASP A O 1
ATOM 795 N N . THR A 1 96 ? -1.029 -14.873 -9.744 1.00 96.69 96 THR A N 1
ATOM 796 C CA . THR A 1 96 ? -0.061 -14.295 -10.673 1.00 96.69 96 THR A CA 1
ATOM 797 C C . THR A 1 96 ? 0.441 -12.930 -10.200 1.00 96.69 96 THR A C 1
ATOM 799 O O . THR A 1 96 ? -0.352 -12.056 -9.849 1.00 96.69 96 THR A O 1
ATOM 802 N N . PHE A 1 97 ? 1.761 -12.730 -10.233 1.00 97.94 97 PHE A N 1
ATOM 803 C CA . PHE A 1 97 ? 2.431 -11.506 -9.786 1.00 97.94 97 PHE A CA 1
ATOM 804 C C . PHE A 1 97 ? 3.287 -10.851 -10.876 1.00 97.94 97 PHE A C 1
ATOM 806 O O . PHE A 1 97 ? 4.111 -11.511 -11.510 1.00 97.94 97 PHE A O 1
ATOM 813 N N . LEU A 1 98 ? 3.116 -9.544 -11.065 1.00 98.44 98 LEU A N 1
ATOM 814 C CA . LEU A 1 98 ? 3.980 -8.691 -11.875 1.00 98.44 98 LEU A CA 1
ATOM 815 C C . LEU A 1 98 ? 4.676 -7.678 -10.966 1.00 98.44 98 LEU A C 1
ATOM 817 O O . LEU A 1 98 ? 4.041 -6.745 -10.483 1.00 98.44 98 LEU A O 1
ATOM 821 N N . GLY A 1 99 ? 5.978 -7.846 -10.762 1.00 97.31 99 GLY A N 1
ATOM 822 C CA . GLY A 1 99 ? 6.816 -6.894 -10.041 1.00 97.31 99 GLY A CA 1
ATOM 823 C C . GLY A 1 99 ? 7.596 -6.012 -11.006 1.00 97.31 99 GLY A C 1
ATOM 824 O O . GLY A 1 99 ? 8.186 -6.516 -11.958 1.00 97.31 99 GLY A O 1
ATOM 825 N N . LEU A 1 100 ? 7.633 -4.710 -10.753 1.00 95.50 100 LEU A N 1
ATOM 826 C CA . LEU A 1 100 ? 8.471 -3.753 -11.466 1.00 95.50 100 LEU A CA 1
ATOM 827 C C . LEU A 1 100 ? 9.355 -3.008 -10.466 1.00 95.50 100 LEU A C 1
ATOM 829 O O . LEU A 1 100 ? 8.829 -2.345 -9.575 1.00 95.50 100 LEU A O 1
ATOM 833 N N . ALA A 1 101 ? 10.674 -3.070 -10.655 1.00 93.56 101 ALA A N 1
ATOM 834 C CA . ALA A 1 101 ? 11.642 -2.343 -9.842 1.00 93.56 101 ALA A CA 1
ATOM 835 C C . ALA A 1 101 ? 12.535 -1.435 -10.681 1.00 93.56 101 ALA A C 1
ATOM 837 O O . ALA A 1 101 ? 13.102 -1.854 -11.692 1.00 93.56 101 ALA A O 1
ATOM 838 N N . ILE A 1 102 ? 12.731 -0.207 -10.206 1.00 90.56 102 ILE A N 1
ATOM 839 C CA . ILE A 1 102 ? 13.772 0.688 -10.715 1.00 90.56 102 ILE A CA 1
ATOM 840 C C . ILE A 1 102 ? 14.842 0.823 -9.642 1.00 90.56 102 ILE A C 1
ATOM 842 O O . ILE A 1 102 ? 14.604 1.407 -8.590 1.00 90.56 102 ILE A O 1
ATOM 846 N N . THR A 1 103 ? 16.027 0.279 -9.913 1.00 89.00 103 THR A N 1
ATOM 847 C CA . THR A 1 103 ? 17.131 0.236 -8.943 1.00 89.00 103 THR A CA 1
ATOM 848 C C . THR A 1 103 ? 18.136 1.357 -9.148 1.00 89.00 103 THR A C 1
ATOM 850 O O . THR A 1 103 ? 19.111 1.447 -8.411 1.00 89.00 103 THR A O 1
ATOM 853 N N . GLU A 1 104 ? 17.972 2.178 -10.181 1.00 84.25 104 GLU A N 1
ATOM 854 C CA . GLU A 1 104 ? 18.899 3.257 -10.487 1.00 84.25 104 GLU A CA 1
ATOM 855 C C . GLU A 1 104 ? 18.160 4.465 -11.065 1.00 84.25 104 GLU A C 1
ATOM 857 O O . GLU A 1 104 ? 17.482 4.369 -12.089 1.00 84.25 104 GLU A O 1
ATOM 862 N N . VAL A 1 105 ? 18.328 5.629 -10.434 1.00 78.56 105 VAL A N 1
ATOM 863 C CA . VAL A 1 105 ? 17.795 6.906 -10.924 1.00 78.56 105 VAL A CA 1
ATOM 864 C C . VAL A 1 105 ? 18.870 7.974 -10.784 1.00 78.56 105 VAL A C 1
ATOM 866 O O . VAL A 1 105 ? 19.410 8.174 -9.700 1.00 78.56 105 VAL A O 1
ATOM 869 N N . LYS A 1 106 ? 19.183 8.685 -11.877 1.00 78.56 106 LYS A N 1
ATOM 870 C CA . LYS A 1 106 ? 20.181 9.776 -11.899 1.00 78.56 106 LYS A CA 1
ATOM 871 C C . LYS A 1 106 ? 21.518 9.387 -11.226 1.00 78.56 106 LYS A C 1
ATOM 873 O O . LYS A 1 106 ? 22.067 10.173 -10.461 1.00 78.56 106 LYS A O 1
ATOM 878 N N . LYS A 1 107 ? 22.035 8.183 -11.514 1.00 76.31 107 LYS A N 1
ATOM 879 C CA . LYS A 1 107 ? 23.275 7.609 -10.941 1.00 76.31 107 LYS A CA 1
ATOM 880 C C . LYS A 1 107 ? 23.234 7.307 -9.433 1.00 76.31 107 LYS A C 1
ATOM 882 O O . LYS A 1 107 ? 24.272 7.018 -8.844 1.00 76.31 107 LYS A O 1
ATOM 887 N N . ARG A 1 108 ? 22.062 7.359 -8.794 1.00 79.62 108 ARG A N 1
ATOM 888 C CA . ARG A 1 108 ? 21.854 6.862 -7.428 1.00 79.62 108 ARG A CA 1
ATOM 889 C C . ARG A 1 108 ? 21.265 5.457 -7.483 1.00 79.62 108 ARG A C 1
ATOM 891 O O . ARG A 1 108 ? 20.344 5.217 -8.260 1.00 79.62 108 ARG A O 1
ATOM 898 N N . TYR A 1 109 ? 21.808 4.560 -6.664 1.00 82.56 109 TYR A N 1
ATOM 899 C CA . TYR A 1 109 ? 21.447 3.146 -6.625 1.00 82.56 109 TYR A CA 1
ATOM 900 C C . TYR A 1 109 ? 20.506 2.829 -5.455 1.00 82.56 109 TYR A C 1
ATOM 902 O O . TYR A 1 109 ? 20.706 3.325 -4.346 1.00 82.56 109 TYR A O 1
ATOM 910 N N . PHE A 1 110 ? 19.505 1.992 -5.721 1.00 80.38 110 PHE A N 1
ATOM 911 C CA . PHE A 1 110 ? 18.403 1.619 -4.831 1.00 80.38 110 PHE A CA 1
ATOM 912 C C . PHE A 1 110 ? 18.194 0.094 -4.887 1.00 80.38 110 PHE A C 1
ATOM 914 O O . PHE A 1 110 ? 17.285 -0.400 -5.560 1.00 80.38 110 PHE A O 1
ATOM 921 N N . PRO A 1 111 ? 19.073 -0.691 -4.238 1.00 77.75 111 PRO A N 1
ATOM 922 C CA . PRO A 1 111 ? 19.077 -2.151 -4.365 1.00 77.75 111 PRO A CA 1
ATOM 923 C C . PRO A 1 111 ? 17.815 -2.815 -3.813 1.00 77.75 111 PRO A C 1
ATOM 925 O O . PRO A 1 111 ? 17.403 -3.870 -4.293 1.00 77.75 111 PRO A O 1
ATOM 928 N N . PHE A 1 112 ? 17.191 -2.203 -2.809 1.00 82.44 112 PHE A N 1
ATOM 929 C CA . PHE A 1 112 ? 16.082 -2.807 -2.082 1.00 82.44 112 PHE A CA 1
ATOM 930 C C . PHE A 1 112 ? 14.797 -2.893 -2.901 1.00 82.44 112 PHE A C 1
ATOM 932 O O . PHE A 1 112 ? 14.034 -3.826 -2.690 1.00 82.44 112 PHE A O 1
ATOM 939 N N . ALA A 1 113 ? 14.596 -2.013 -3.889 1.00 87.94 113 ALA A N 1
ATOM 940 C CA . ALA A 1 113 ? 13.455 -2.106 -4.800 1.00 87.94 113 ALA A CA 1
ATOM 941 C C . ALA A 1 113 ? 13.421 -3.464 -5.524 1.00 87.94 113 ALA A C 1
ATOM 943 O O . ALA A 1 113 ? 12.368 -4.086 -5.655 1.00 87.94 113 ALA A O 1
ATOM 944 N N . ARG A 1 114 ? 14.594 -3.963 -5.941 1.00 91.50 114 ARG A N 1
ATOM 945 C CA . ARG A 1 114 ? 14.737 -5.299 -6.534 1.00 91.50 114 ARG A CA 1
ATOM 946 C C . ARG A 1 114 ? 14.447 -6.394 -5.516 1.00 91.50 114 ARG A C 1
ATOM 948 O O . ARG A 1 114 ? 13.686 -7.308 -5.820 1.00 91.50 114 ARG A O 1
ATOM 955 N N . TRP A 1 115 ? 15.041 -6.308 -4.328 1.00 90.00 115 TRP A N 1
ATOM 956 C CA . TRP A 1 115 ? 14.841 -7.317 -3.284 1.00 90.00 115 TRP A CA 1
ATOM 957 C C . TRP A 1 115 ? 13.379 -7.431 -2.866 1.00 90.00 115 TRP A C 1
ATOM 959 O O . TRP A 1 115 ? 12.881 -8.540 -2.711 1.00 90.00 115 TRP A O 1
ATOM 969 N N . GLU A 1 116 ? 12.685 -6.304 -2.744 1.00 90.56 116 GLU A N 1
ATOM 970 C CA . GLU A 1 116 ? 11.269 -6.236 -2.408 1.00 90.56 116 GLU A CA 1
ATOM 971 C C . GLU A 1 116 ? 10.415 -7.060 -3.384 1.00 90.56 116 GLU A C 1
ATOM 973 O O . GLU A 1 116 ? 9.692 -7.967 -2.961 1.00 90.56 116 GLU A O 1
ATOM 978 N N . ILE A 1 117 ? 10.552 -6.827 -4.695 1.00 93.62 117 ILE A N 1
ATOM 979 C CA . ILE A 1 117 ? 9.762 -7.564 -5.691 1.00 93.62 117 ILE A CA 1
ATOM 980 C C . ILE A 1 117 ? 10.230 -9.014 -5.866 1.00 93.62 117 ILE A C 1
ATOM 982 O O . ILE A 1 117 ? 9.407 -9.896 -6.112 1.00 93.62 117 ILE A O 1
ATOM 986 N N . GLU A 1 118 ? 11.526 -9.300 -5.701 1.00 94.50 118 GLU A N 1
ATOM 987 C CA . GLU A 1 118 ? 12.054 -10.669 -5.733 1.00 94.50 118 GLU A CA 1
ATOM 988 C C . GLU A 1 118 ? 11.521 -11.496 -4.561 1.00 94.50 118 GLU A C 1
ATOM 990 O O . GLU A 1 118 ? 11.149 -12.656 -4.747 1.00 94.50 118 GLU A O 1
ATOM 995 N N . LYS A 1 119 ? 11.426 -10.912 -3.364 1.00 92.75 119 LYS A N 1
ATOM 996 C CA . LYS A 1 119 ? 10.836 -11.558 -2.187 1.00 92.75 119 LYS A CA 1
ATOM 997 C C . LYS A 1 119 ? 9.336 -11.757 -2.351 1.00 92.75 119 LYS A C 1
ATOM 999 O O . LYS A 1 119 ? 8.864 -12.877 -2.164 1.00 92.75 119 LYS A O 1
ATOM 1004 N N . ALA A 1 120 ? 8.616 -10.718 -2.773 1.00 93.69 120 ALA A N 1
ATOM 1005 C CA . ALA A 1 120 ? 7.184 -10.783 -3.051 1.00 93.69 120 ALA A CA 1
ATOM 1006 C C . ALA A 1 120 ? 6.836 -11.879 -4.071 1.00 93.69 120 ALA A C 1
ATOM 1008 O O . ALA A 1 120 ? 5.898 -12.649 -3.874 1.00 93.69 120 ALA A O 1
ATOM 1009 N N . SER A 1 121 ? 7.636 -12.012 -5.133 1.00 95.75 121 SER A N 1
ATOM 1010 C CA . SER A 1 121 ? 7.380 -12.958 -6.225 1.00 95.75 121 SER A CA 1
ATOM 1011 C C . SER A 1 121 ? 7.299 -14.428 -5.798 1.00 95.75 121 SER A C 1
ATOM 1013 O O . SER A 1 121 ? 6.667 -15.226 -6.490 1.00 95.75 121 SER A O 1
ATOM 1015 N N . ARG A 1 122 ? 7.920 -14.792 -4.667 1.00 95.12 122 ARG A N 1
ATOM 1016 C CA . ARG A 1 122 ? 8.009 -16.175 -4.169 1.00 95.12 122 ARG A CA 1
ATOM 1017 C C . ARG A 1 122 ? 6.685 -16.703 -3.623 1.00 95.12 122 ARG A C 1
ATOM 1019 O O . ARG A 1 122 ? 6.546 -17.907 -3.441 1.00 95.12 122 ARG A O 1
ATOM 1026 N N . PHE A 1 123 ? 5.724 -15.820 -3.367 1.00 92.50 123 PHE A N 1
ATOM 1027 C CA . PHE A 1 123 ? 4.422 -16.170 -2.801 1.00 92.50 123 PHE A CA 1
ATOM 1028 C C . PHE A 1 123 ? 3.358 -16.495 -3.861 1.00 92.50 123 PHE A C 1
ATOM 1030 O O . PHE A 1 123 ? 2.207 -16.748 -3.512 1.00 92.50 123 PHE A O 1
ATOM 1037 N N . PHE A 1 124 ? 3.723 -16.496 -5.147 1.00 94.88 124 PHE A N 1
ATOM 1038 C CA . PHE A 1 124 ? 2.792 -16.645 -6.266 1.00 94.88 124 PHE A CA 1
ATOM 1039 C C . PHE A 1 124 ? 3.172 -17.822 -7.166 1.00 94.88 124 PHE A C 1
ATOM 1041 O O . PHE A 1 124 ? 4.345 -18.160 -7.313 1.00 94.88 124 PHE A O 1
ATOM 1048 N N . LYS A 1 125 ? 2.173 -18.435 -7.814 1.00 95.25 125 LYS A N 1
ATOM 1049 C CA . LYS A 1 125 ? 2.374 -19.591 -8.708 1.00 95.25 125 LYS A CA 1
ATOM 1050 C C . LYS A 1 125 ? 3.127 -19.210 -9.978 1.00 95.25 125 LYS A C 1
ATOM 1052 O O . LYS A 1 125 ? 3.896 -20.006 -10.508 1.00 95.25 125 LYS A O 1
ATOM 1057 N N . ARG A 1 126 ? 2.867 -18.006 -10.493 1.00 97.12 126 ARG A N 1
ATOM 105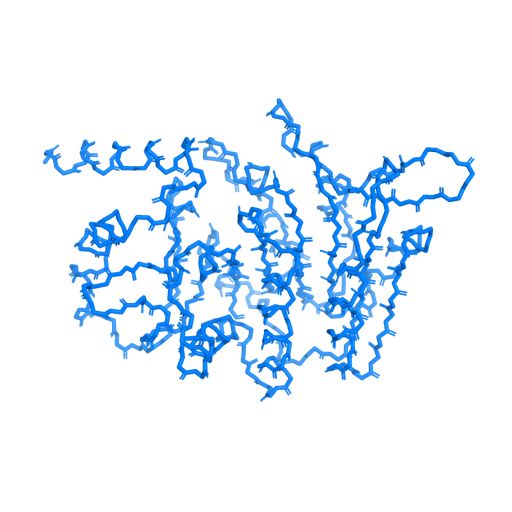8 C CA . ARG A 1 126 ? 3.536 -17.461 -11.675 1.00 97.12 126 ARG A CA 1
ATOM 1059 C C . ARG A 1 126 ? 3.904 -16.011 -11.428 1.00 97.12 126 ARG A C 1
ATOM 1061 O O . ARG A 1 126 ? 3.026 -15.180 -11.207 1.00 97.12 126 ARG A O 1
ATOM 1068 N N . SER A 1 127 ? 5.182 -15.709 -11.586 1.00 98.06 127 SER A N 1
ATOM 1069 C CA . SER A 1 127 ? 5.709 -14.373 -11.355 1.00 98.06 127 SER A CA 1
ATOM 1070 C C . SER A 1 127 ? 6.498 -13.879 -12.557 1.00 98.06 127 SER A C 1
ATOM 1072 O O . SER A 1 127 ? 7.217 -14.637 -13.207 1.00 98.06 127 SER A O 1
ATOM 1074 N N . THR A 1 128 ? 6.373 -12.594 -12.858 1.00 98.50 128 THR A N 1
ATOM 1075 C CA . THR A 1 128 ? 7.277 -11.880 -13.756 1.00 98.50 128 THR A CA 1
ATOM 1076 C C . THR A 1 128 ? 7.825 -10.671 -13.022 1.00 98.50 128 THR A C 1
ATOM 1078 O O . THR A 1 128 ? 7.081 -9.912 -12.411 1.00 98.50 128 THR A O 1
ATOM 1081 N N . ILE A 1 129 ? 9.142 -10.523 -13.069 1.00 97.75 129 ILE A N 1
ATOM 1082 C CA . ILE A 1 129 ? 9.888 -9.426 -12.464 1.00 97.75 129 ILE A CA 1
ATOM 1083 C C . ILE A 1 129 ? 10.481 -8.635 -13.622 1.00 97.75 129 ILE A C 1
ATOM 1085 O O . ILE A 1 129 ? 11.088 -9.220 -14.513 1.00 97.75 129 ILE A O 1
ATOM 1089 N N . LEU A 1 130 ? 10.272 -7.325 -13.618 1.00 95.81 130 LEU A N 1
ATOM 1090 C CA . LEU A 1 130 ? 10.863 -6.385 -14.555 1.00 95.81 130 LEU A CA 1
ATOM 1091 C C . LEU A 1 130 ? 11.795 -5.473 -13.769 1.00 95.81 130 LEU A C 1
ATOM 1093 O O . LEU A 1 130 ? 11.374 -4.849 -12.794 1.00 95.81 130 LEU A O 1
ATOM 1097 N N . ILE A 1 131 ? 13.050 -5.382 -14.189 1.00 93.44 131 ILE A N 1
ATOM 1098 C CA . ILE A 1 131 ? 14.034 -4.512 -13.554 1.00 93.44 131 ILE A CA 1
ATOM 1099 C C . ILE A 1 131 ? 14.535 -3.509 -14.584 1.00 93.44 131 ILE A C 1
ATOM 1101 O O . ILE A 1 131 ? 14.910 -3.887 -15.692 1.00 93.44 131 ILE A O 1
ATOM 1105 N N . ASN A 1 132 ? 14.578 -2.231 -14.202 1.00 90.56 132 ASN A N 1
ATOM 1106 C CA . ASN A 1 132 ? 15.211 -1.177 -14.990 1.00 90.56 132 ASN A CA 1
ATOM 1107 C C . ASN A 1 132 ? 14.691 -1.136 -16.445 1.00 90.56 132 ASN A C 1
ATOM 1109 O O . ASN A 1 132 ? 13.537 -0.770 -16.669 1.00 90.56 132 ASN A O 1
ATOM 1113 N N . GLU A 1 133 ? 15.525 -1.469 -17.434 1.00 88.88 133 GLU A N 1
ATOM 1114 C CA . GLU A 1 133 ? 15.211 -1.430 -18.867 1.00 88.88 133 GLU A CA 1
ATOM 1115 C C . GLU A 1 133 ? 14.061 -2.373 -19.256 1.00 88.88 133 GLU A C 1
ATOM 1117 O O . GLU A 1 133 ? 13.331 -2.106 -20.210 1.00 88.88 133 GLU A O 1
ATOM 1122 N N . GLU A 1 134 ? 13.818 -3.438 -18.486 1.00 90.44 134 GLU A N 1
ATOM 1123 C CA . GLU A 1 134 ? 12.686 -4.342 -18.727 1.00 90.44 134 GLU A CA 1
ATOM 1124 C C . GLU A 1 134 ? 11.322 -3.681 -18.485 1.00 90.44 134 GLU A C 1
ATOM 1126 O O . GLU A 1 134 ? 10.287 -4.222 -18.888 1.00 90.44 134 GLU A O 1
ATOM 1131 N N . SER A 1 135 ? 11.304 -2.492 -17.871 1.00 89.38 135 SER A N 1
ATOM 1132 C CA . SER A 1 135 ? 10.087 -1.719 -17.622 1.00 89.38 135 SER A CA 1
ATOM 1133 C C . SER A 1 135 ? 9.295 -1.384 -18.892 1.00 89.38 135 SER A C 1
ATOM 1135 O O . SER A 1 135 ? 8.083 -1.187 -18.824 1.00 89.38 135 SER A O 1
ATOM 1137 N N . GLU A 1 136 ? 9.924 -1.425 -20.072 1.00 86.75 136 GLU A N 1
ATOM 1138 C CA . GLU A 1 136 ? 9.249 -1.273 -21.369 1.00 86.75 136 GLU A CA 1
ATOM 1139 C C . GLU A 1 136 ? 8.144 -2.315 -21.602 1.00 86.75 136 GLU A C 1
ATOM 1141 O O . GLU A 1 136 ? 7.144 -2.032 -22.263 1.00 86.75 136 GLU A O 1
ATOM 1146 N N . ARG A 1 137 ? 8.288 -3.514 -21.025 1.00 91.31 137 ARG A N 1
ATOM 1147 C CA . ARG A 1 137 ? 7.321 -4.613 -21.166 1.00 91.31 137 ARG A CA 1
ATOM 1148 C C . ARG A 1 137 ? 6.101 -4.444 -20.262 1.00 91.31 137 ARG A C 1
ATOM 1150 O O . ARG A 1 137 ? 5.090 -5.108 -20.493 1.00 91.31 137 ARG A O 1
ATOM 1157 N N . PHE A 1 138 ? 6.172 -3.557 -19.264 1.00 92.81 138 PHE A N 1
ATOM 1158 C CA . PHE A 1 138 ? 5.173 -3.408 -18.202 1.00 92.81 138 PHE A CA 1
ATOM 1159 C C . PHE A 1 138 ? 3.747 -3.276 -18.750 1.00 92.81 138 PHE A C 1
ATOM 1161 O O . PHE A 1 138 ? 2.883 -4.088 -18.427 1.00 92.81 138 PHE A O 1
ATOM 1168 N N . PHE A 1 139 ? 3.524 -2.325 -19.660 1.00 91.25 139 PHE A N 1
ATOM 1169 C CA . PHE A 1 139 ? 2.204 -2.027 -20.230 1.00 91.25 139 PHE A CA 1
ATOM 1170 C C . PHE A 1 139 ? 1.543 -3.235 -20.905 1.00 91.25 139 PHE A C 1
ATOM 1172 O O . PHE A 1 139 ? 0.333 -3.417 -20.797 1.00 91.25 139 PHE A O 1
ATOM 1179 N N . SER A 1 140 ? 2.336 -4.068 -21.585 1.00 93.75 140 SER A N 1
ATOM 1180 C CA . SER A 1 140 ? 1.837 -5.269 -22.268 1.00 93.75 140 SER A CA 1
ATOM 1181 C C . SER A 1 140 ? 1.509 -6.413 -21.308 1.00 93.75 140 SER A C 1
ATOM 1183 O O . SER A 1 140 ? 0.690 -7.268 -21.629 1.00 93.75 140 SER A O 1
ATOM 1185 N N . LEU A 1 141 ? 2.132 -6.428 -20.127 1.00 96.50 141 LEU A N 1
ATOM 1186 C CA . LEU A 1 141 ? 2.016 -7.520 -19.167 1.00 96.50 141 LEU A CA 1
ATOM 1187 C C . LEU A 1 141 ? 0.895 -7.294 -18.152 1.00 96.50 141 LEU A C 1
ATOM 1189 O O . LEU A 1 141 ? 0.229 -8.259 -17.792 1.00 96.50 141 LEU A O 1
ATOM 1193 N N . VAL A 1 142 ? 0.640 -6.048 -17.737 1.00 96.19 142 VAL A N 1
ATOM 1194 C CA . VAL A 1 142 ? -0.381 -5.677 -16.731 1.00 96.19 142 VAL A CA 1
ATOM 1195 C C . VAL A 1 142 ? -1.737 -6.398 -16.884 1.00 96.19 142 VAL A C 1
ATOM 1197 O O . VAL A 1 142 ? -2.252 -6.872 -15.868 1.00 96.19 142 VAL A O 1
ATOM 1200 N N . PRO A 1 143 ? -2.316 -6.576 -18.092 1.00 96.75 143 PRO A N 1
ATOM 1201 C CA . PRO A 1 143 ? -3.600 -7.268 -18.249 1.00 96.75 143 PRO A CA 1
ATOM 1202 C C . PRO A 1 143 ? -3.613 -8.743 -17.804 1.00 96.75 143 PRO A C 1
ATOM 1204 O O . PRO A 1 143 ? -4.684 -9.340 -17.698 1.00 96.75 143 PRO A O 1
ATOM 1207 N N . HIS A 1 144 ? -2.449 -9.356 -17.571 1.00 96.88 144 HIS A N 1
ATOM 1208 C CA . HIS A 1 144 ? -2.292 -10.797 -17.354 1.00 96.88 144 HIS A CA 1
ATOM 1209 C C . HIS A 1 144 ? -1.969 -11.199 -15.909 1.00 96.88 144 HIS A C 1
ATOM 1211 O O . HIS A 1 144 ? -1.751 -12.389 -15.663 1.00 96.88 144 HIS A O 1
ATOM 1217 N N . PHE A 1 145 ? -1.909 -10.245 -14.974 1.00 97.69 145 PHE A N 1
ATOM 1218 C CA . PHE A 1 145 ? -1.490 -10.503 -13.593 1.00 97.69 145 PHE A CA 1
ATOM 1219 C C . PHE A 1 145 ? -2.523 -10.051 -12.563 1.00 97.69 145 PHE A C 1
ATOM 1221 O O . PHE A 1 145 ? -3.221 -9.058 -12.759 1.00 97.69 145 PHE A O 1
ATOM 1228 N N . ASP A 1 146 ? -2.622 -10.793 -11.462 1.00 95.69 146 ASP A N 1
ATOM 1229 C CA . ASP A 1 146 ? -3.568 -10.547 -10.371 1.00 95.69 146 ASP A CA 1
ATOM 1230 C C . ASP A 1 146 ? -3.023 -9.541 -9.359 1.00 95.69 146 ASP A C 1
ATOM 1232 O O . ASP A 1 146 ? -3.796 -8.834 -8.719 1.00 95.69 146 ASP A O 1
ATOM 1236 N N . VAL A 1 147 ? -1.702 -9.487 -9.204 1.00 96.75 147 VAL A N 1
ATOM 1237 C CA . VAL A 1 147 ? -1.006 -8.504 -8.374 1.00 96.75 147 VAL A CA 1
ATOM 1238 C C . VAL A 1 147 ? 0.001 -7.763 -9.228 1.00 96.75 147 VAL A C 1
ATOM 1240 O O . VAL A 1 147 ? 0.810 -8.382 -9.918 1.00 96.75 147 VAL A O 1
ATOM 1243 N N . ILE A 1 148 ? -0.045 -6.437 -9.162 1.00 97.75 148 ILE A N 1
ATOM 1244 C CA . ILE A 1 148 ? 0.902 -5.550 -9.832 1.00 97.75 148 ILE A CA 1
ATOM 1245 C C . ILE A 1 148 ? 1.609 -4.742 -8.752 1.00 97.75 148 ILE A C 1
ATOM 1247 O O . ILE A 1 148 ? 0.978 -3.955 -8.048 1.00 97.75 148 ILE A O 1
ATOM 1251 N N . HIS A 1 149 ? 2.916 -4.940 -8.619 1.00 96.62 149 HIS A N 1
ATOM 1252 C CA . HIS A 1 149 ? 3.744 -4.295 -7.609 1.00 96.62 149 HIS A CA 1
ATOM 1253 C C . HIS A 1 149 ? 4.747 -3.350 -8.266 1.00 96.62 149 HIS A C 1
ATOM 1255 O O . HIS A 1 149 ? 5.637 -3.783 -8.993 1.00 96.62 149 HIS A O 1
ATOM 1261 N N . LEU A 1 150 ? 4.599 -2.055 -8.001 1.00 94.19 150 LEU A N 1
ATOM 1262 C CA . LEU A 1 150 ? 5.506 -0.995 -8.423 1.00 94.19 150 LEU A CA 1
ATOM 1263 C C . LEU A 1 150 ? 6.441 -0.619 -7.267 1.00 94.19 150 LEU A C 1
ATOM 1265 O O . LEU A 1 150 ? 6.018 0.078 -6.349 1.00 94.19 150 LEU A O 1
ATOM 1269 N N . ALA A 1 151 ? 7.698 -1.057 -7.320 1.00 92.06 151 ALA A N 1
ATOM 1270 C CA . ALA A 1 151 ? 8.769 -0.650 -6.409 1.00 92.06 151 ALA A CA 1
ATOM 1271 C C . ALA A 1 151 ? 9.697 0.334 -7.135 1.00 92.06 151 ALA A C 1
ATOM 1273 O O . ALA A 1 151 ? 10.718 -0.027 -7.720 1.00 92.06 151 ALA A O 1
ATOM 1274 N N . THR A 1 152 ? 9.290 1.596 -7.203 1.00 88.12 152 THR A N 1
ATOM 1275 C CA . THR A 1 152 ? 9.944 2.591 -8.062 1.00 88.12 152 THR A CA 1
ATOM 1276 C C . THR A 1 152 ? 9.936 3.969 -7.415 1.00 88.12 152 THR A C 1
ATOM 1278 O O . THR A 1 152 ? 9.207 4.230 -6.460 1.00 88.12 152 THR A O 1
ATOM 1281 N N . HIS A 1 153 ? 10.753 4.877 -7.936 1.00 85.56 153 HIS A N 1
ATOM 1282 C CA . HIS A 1 153 ? 10.701 6.271 -7.528 1.00 85.56 153 HIS A CA 1
ATOM 1283 C C . HIS A 1 153 ? 9.571 6.987 -8.233 1.00 85.56 153 HIS A C 1
ATOM 1285 O O . HIS A 1 153 ? 9.119 6.605 -9.313 1.00 85.56 153 HIS A O 1
ATOM 1291 N N . SER A 1 154 ? 9.164 8.094 -7.642 1.00 84.69 154 SER A N 1
ATOM 1292 C CA . SER A 1 154 ? 8.162 8.940 -8.243 1.00 84.69 154 SER A CA 1
ATOM 1293 C C . SER A 1 154 ? 8.444 10.408 -8.028 1.00 84.69 154 SER A C 1
ATOM 1295 O O . SER A 1 154 ? 9.201 10.807 -7.146 1.00 84.69 154 SER A O 1
ATOM 1297 N N . VAL A 1 155 ? 7.849 11.205 -8.904 1.00 83.81 155 VAL A N 1
ATOM 1298 C CA . VAL A 1 155 ? 7.971 12.653 -8.930 1.00 83.81 155 VAL A CA 1
ATOM 1299 C C . VAL A 1 155 ? 6.563 13.222 -8.918 1.00 83.81 155 VAL A C 1
ATOM 1301 O O . VAL A 1 155 ? 5.772 12.956 -9.826 1.00 83.81 155 VAL A O 1
ATOM 1304 N N . ALA A 1 156 ? 6.256 13.988 -7.874 1.00 82.56 156 ALA A N 1
ATOM 1305 C CA . ALA A 1 156 ? 5.027 14.759 -7.799 1.00 82.56 156 ALA A CA 1
ATOM 1306 C C . ALA A 1 156 ? 5.144 16.019 -8.663 1.00 82.56 156 ALA A C 1
ATOM 1308 O O . ALA A 1 156 ? 6.170 16.699 -8.649 1.00 82.56 156 ALA A O 1
ATOM 1309 N N . VAL A 1 157 ? 4.081 16.324 -9.397 1.00 82.50 157 VAL A N 1
ATOM 1310 C CA . VAL A 1 157 ? 3.894 17.579 -10.124 1.00 82.50 157 VAL A CA 1
ATOM 1311 C C . VAL A 1 157 ? 2.789 18.330 -9.390 1.00 82.50 157 VAL A C 1
ATOM 1313 O O . VAL A 1 157 ? 1.634 17.918 -9.437 1.00 82.50 157 VAL A O 1
ATOM 1316 N N . GLU A 1 158 ? 3.156 19.374 -8.643 1.00 76.12 158 GLU A N 1
ATOM 1317 C CA . GLU A 1 158 ? 2.228 20.062 -7.728 1.00 76.12 158 GLU A CA 1
ATOM 1318 C C . GLU A 1 158 ? 1.056 20.721 -8.469 1.00 76.12 158 GLU A C 1
ATOM 1320 O O . GLU A 1 158 ? -0.085 20.581 -8.035 1.00 76.12 158 GLU A O 1
ATOM 1325 N N . ASP A 1 159 ? 1.327 21.344 -9.619 1.00 80.62 159 ASP A N 1
ATOM 1326 C CA . ASP A 1 159 ? 0.317 22.053 -10.419 1.00 80.62 159 ASP A CA 1
ATOM 1327 C C . ASP A 1 159 ? -0.600 21.118 -11.227 1.00 80.62 159 ASP A C 1
ATOM 1329 O O . ASP A 1 159 ? -1.662 21.527 -11.690 1.00 80.62 159 ASP A O 1
ATOM 1333 N N . ASP A 1 160 ? -0.195 19.860 -11.422 1.00 80.50 160 ASP A N 1
ATOM 1334 C CA . ASP A 1 160 ? -0.972 18.856 -12.153 1.00 80.50 160 ASP A CA 1
ATOM 1335 C C . ASP A 1 160 ? -0.717 17.457 -11.567 1.00 80.50 160 ASP A C 1
ATOM 1337 O O . ASP A 1 160 ? 0.153 16.711 -12.042 1.00 80.50 160 ASP A O 1
ATOM 1341 N N . PRO A 1 161 ? -1.486 17.068 -10.533 1.00 81.62 161 PRO A N 1
ATOM 1342 C CA . PRO A 1 161 ? -1.363 15.772 -9.882 1.00 81.62 161 PRO A CA 1
ATOM 1343 C C . PRO A 1 161 ? -1.394 14.584 -10.849 1.00 81.62 161 PRO A C 1
ATOM 1345 O O . PRO A 1 161 ? -0.649 13.627 -10.644 1.00 81.62 161 PRO A O 1
ATOM 1348 N N . LEU A 1 162 ? -2.181 14.641 -11.930 1.00 83.12 162 LEU A N 1
ATOM 1349 C CA . LEU A 1 162 ? -2.310 13.540 -12.893 1.00 83.12 162 LEU A CA 1
ATOM 1350 C C . LEU A 1 162 ? -1.072 13.376 -13.787 1.00 83.12 162 LEU A C 1
ATOM 1352 O O . LEU A 1 162 ? -0.832 12.278 -14.304 1.00 83.12 162 LEU A O 1
ATOM 1356 N N . ARG A 1 163 ? -0.268 14.437 -13.937 1.00 84.62 163 ARG A N 1
ATOM 1357 C CA . ARG A 1 163 ? 1.053 14.399 -14.585 1.00 84.62 163 ARG A CA 1
ATOM 1358 C C . ARG A 1 163 ? 2.176 13.968 -13.655 1.00 84.62 163 ARG A C 1
ATOM 1360 O O . ARG A 1 163 ? 3.284 13.745 -14.143 1.00 84.62 163 ARG A O 1
ATOM 1367 N N . SER A 1 164 ? 1.912 13.817 -12.357 1.00 87.56 164 SER A N 1
ATOM 1368 C CA . SER A 1 164 ? 2.844 13.132 -11.462 1.00 87.56 164 SER A CA 1
ATOM 1369 C C . SER A 1 164 ? 3.098 11.715 -11.967 1.00 87.56 164 SER A C 1
ATOM 1371 O O . SER A 1 164 ? 2.226 11.101 -12.587 1.00 87.56 164 SER A O 1
ATOM 1373 N N . PHE A 1 165 ? 4.298 11.190 -11.742 1.00 87.62 165 PHE A N 1
ATOM 1374 C CA . PHE A 1 165 ? 4.711 9.966 -12.418 1.00 87.62 165 PHE A CA 1
ATOM 1375 C C . PHE A 1 165 ? 5.667 9.096 -11.621 1.00 87.62 165 PHE A C 1
ATOM 1377 O O . PHE A 1 165 ? 6.424 9.577 -10.779 1.00 87.62 165 PHE A O 1
ATOM 1384 N N . TYR A 1 166 ? 5.679 7.816 -11.973 1.00 87.44 166 TYR A N 1
ATOM 1385 C CA . TYR A 1 166 ? 6.706 6.862 -11.590 1.00 87.44 166 TYR A CA 1
ATOM 1386 C C . TYR A 1 166 ? 7.836 6.852 -12.617 1.00 87.44 166 TYR A C 1
ATOM 1388 O O . TYR A 1 166 ? 7.605 6.941 -13.830 1.00 87.44 166 TYR A O 1
ATOM 1396 N N . THR A 1 167 ? 9.073 6.740 -12.146 1.00 85.38 167 THR A N 1
ATOM 1397 C CA . THR A 1 167 ? 10.225 6.605 -13.031 1.00 85.38 167 THR A CA 1
ATOM 1398 C C . THR A 1 167 ? 10.200 5.225 -13.680 1.00 85.38 167 THR A C 1
ATOM 1400 O O . THR A 1 167 ? 9.934 4.226 -13.020 1.00 85.38 167 THR A O 1
ATOM 1403 N N . LEU A 1 168 ? 10.474 5.174 -14.983 1.00 84.38 168 LEU A N 1
ATOM 1404 C CA . LEU A 1 168 ? 10.756 3.953 -15.741 1.00 84.38 168 LEU A CA 1
ATOM 1405 C C . LEU A 1 168 ? 12.122 4.115 -16.424 1.00 84.38 168 LEU A C 1
ATOM 1407 O O . LEU A 1 168 ? 12.571 5.245 -16.641 1.00 84.38 168 LEU A O 1
ATOM 1411 N N . LYS A 1 169 ? 12.779 3.017 -16.805 1.00 78.50 169 LYS A N 1
ATOM 1412 C CA . LYS A 1 169 ? 14.040 3.059 -17.563 1.00 78.50 169 LYS A CA 1
ATOM 1413 C C . LYS A 1 169 ? 13.852 2.367 -18.913 1.00 78.50 169 LYS A C 1
ATOM 1415 O O . LYS A 1 169 ? 13.254 1.303 -18.992 1.00 78.50 169 LYS A O 1
ATOM 1420 N N . ARG A 1 170 ? 14.346 3.000 -19.976 1.00 66.81 170 ARG A N 1
ATOM 1421 C CA . ARG A 1 170 ? 14.248 2.541 -21.368 1.00 66.81 170 ARG A CA 1
ATOM 1422 C C . ARG A 1 170 ? 15.635 2.561 -21.987 1.00 66.81 170 ARG A C 1
ATOM 1424 O O . ARG A 1 170 ? 16.397 3.503 -21.744 1.00 66.81 170 ARG A O 1
ATOM 1431 N N . ASN A 1 171 ? 15.959 1.534 -22.762 1.00 57.56 171 ASN A N 1
ATOM 1432 C CA . ASN A 1 171 ? 17.259 1.426 -23.410 1.00 57.56 171 ASN A CA 1
ATOM 1433 C C . ASN A 1 171 ? 17.390 2.511 -24.504 1.00 57.56 171 ASN A C 1
ATOM 1435 O O . ASN A 1 171 ? 16.464 2.713 -25.287 1.00 57.56 171 ASN A O 1
ATOM 1439 N N . GLY A 1 172 ? 18.515 3.234 -24.563 1.00 59.78 172 GLY A N 1
ATOM 1440 C CA . GLY A 1 172 ? 18.834 4.099 -25.715 1.00 59.78 172 GLY A CA 1
ATOM 1441 C C . GLY A 1 172 ? 18.193 5.500 -25.804 1.00 59.78 172 GLY A C 1
ATOM 1442 O O . GLY A 1 172 ? 18.253 6.093 -26.874 1.00 59.78 172 GLY A O 1
ATOM 1443 N N . ALA A 1 173 ? 17.689 6.064 -24.698 1.00 51.41 173 ALA A N 1
ATOM 1444 C CA . ALA A 1 173 ? 17.288 7.475 -24.495 1.00 51.41 173 ALA A CA 1
ATOM 1445 C C . ALA A 1 173 ? 15.776 7.787 -24.434 1.00 51.41 173 ALA A C 1
ATOM 1447 O O . ALA A 1 173 ? 14.957 7.340 -25.231 1.00 51.41 173 ALA A O 1
ATOM 1448 N N . LYS A 1 174 ? 15.476 8.669 -23.466 1.00 53.03 174 LYS A N 1
ATOM 1449 C CA . LYS A 1 174 ? 14.187 9.113 -22.901 1.00 53.03 174 LYS A CA 1
ATOM 1450 C C . LYS A 1 174 ? 13.491 8.086 -21.997 1.00 53.03 174 LYS A C 1
ATOM 1452 O O . LYS A 1 174 ? 12.798 7.179 -22.442 1.00 53.03 174 LYS A O 1
ATOM 1457 N N . ILE A 1 175 ? 13.630 8.322 -20.688 1.00 56.94 175 ILE A N 1
ATOM 1458 C CA . ILE A 1 175 ? 12.680 7.891 -19.653 1.00 56.94 175 ILE A CA 1
ATOM 1459 C C . ILE A 1 175 ? 11.274 8.197 -20.182 1.00 56.94 175 ILE A C 1
ATOM 1461 O O . ILE A 1 175 ? 10.950 9.370 -20.374 1.00 56.94 175 ILE A O 1
ATOM 1465 N N . LYS A 1 176 ? 10.453 7.176 -20.448 1.00 67.50 176 LYS A N 1
ATOM 1466 C CA . LYS A 1 176 ? 9.011 7.384 -20.593 1.00 67.50 176 LYS A CA 1
ATOM 1467 C C . LYS A 1 176 ? 8.426 7.211 -19.195 1.00 67.50 176 LYS A C 1
ATOM 1469 O O . LYS A 1 176 ? 8.334 6.073 -18.749 1.00 67.50 176 LYS A O 1
ATOM 1474 N N . PRO A 1 177 ? 8.139 8.295 -18.464 1.00 82.00 177 PRO A N 1
ATOM 1475 C CA . PRO A 1 177 ? 7.543 8.168 -17.144 1.00 82.00 177 PRO A CA 1
ATOM 1476 C C . PRO A 1 177 ? 6.222 7.394 -17.242 1.00 82.00 177 PRO A C 1
ATOM 1478 O O . PRO A 1 177 ? 5.527 7.504 -18.250 1.00 82.00 177 PRO A O 1
ATOM 1481 N N . LEU A 1 178 ? 5.879 6.625 -16.210 1.00 87.50 178 LEU A N 1
ATOM 1482 C CA . LEU A 1 178 ? 4.518 6.121 -16.043 1.00 87.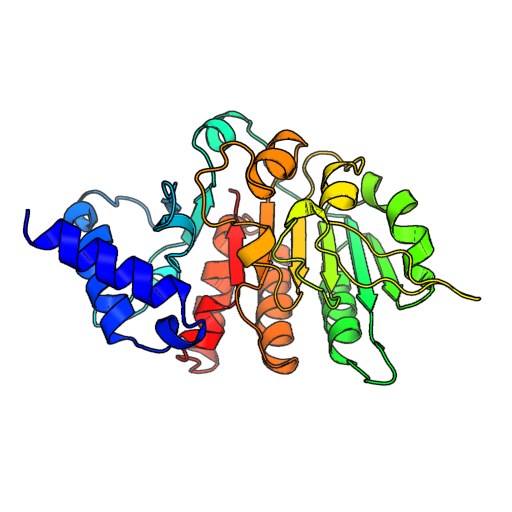50 178 LEU A CA 1
ATOM 1483 C C . LEU A 1 178 ? 3.743 7.206 -15.301 1.00 87.50 178 LEU A C 1
ATOM 1485 O O . LEU A 1 178 ? 3.834 7.292 -14.075 1.00 87.50 178 LEU A O 1
ATOM 1489 N N . ALA A 1 179 ? 3.039 8.070 -16.031 1.00 89.62 179 ALA A N 1
ATOM 1490 C CA . ALA A 1 179 ? 2.196 9.074 -15.396 1.00 89.62 179 ALA A CA 1
ATOM 1491 C C . ALA A 1 179 ? 1.049 8.398 -14.636 1.00 89.62 179 ALA A C 1
ATOM 1493 O O . ALA A 1 179 ? 0.598 7.308 -15.002 1.00 89.62 179 ALA A O 1
ATOM 1494 N N . ILE A 1 180 ? 0.518 9.061 -13.610 1.00 89.19 180 ILE A N 1
ATOM 1495 C CA . ILE A 1 180 ? -0.708 8.603 -12.949 1.00 89.19 180 ILE A CA 1
ATOM 1496 C C . ILE A 1 180 ? -1.826 8.457 -13.986 1.00 89.19 180 ILE A C 1
ATOM 1498 O O . ILE A 1 180 ? -2.531 7.452 -13.981 1.00 89.19 180 ILE A O 1
ATOM 1502 N N . ASN A 1 181 ? -1.936 9.385 -14.942 1.00 88.62 181 ASN A N 1
ATOM 1503 C CA . ASN A 1 181 ? -2.897 9.251 -16.035 1.00 88.62 181 ASN A CA 1
ATOM 1504 C C . ASN A 1 181 ? -2.670 7.996 -16.904 1.00 88.62 181 ASN A C 1
ATOM 1506 O O . ASN A 1 181 ? -3.636 7.399 -17.371 1.00 88.62 181 ASN A O 1
ATOM 1510 N N . ASP A 1 182 ? -1.426 7.551 -17.104 1.00 89.69 182 ASP A N 1
ATOM 1511 C CA . ASP A 1 182 ? -1.156 6.297 -17.818 1.00 89.69 182 ASP A CA 1
ATOM 1512 C C . ASP A 1 182 ? -1.651 5.096 -17.003 1.00 89.69 182 ASP A C 1
ATOM 1514 O O . ASP A 1 182 ? -2.353 4.244 -17.544 1.00 89.69 182 ASP A O 1
ATOM 1518 N N . LEU A 1 183 ? -1.360 5.065 -15.693 1.00 90.00 183 LEU A N 1
ATOM 1519 C CA . LEU A 1 183 ? -1.857 4.046 -14.756 1.00 90.00 183 LEU A CA 1
ATOM 1520 C C . LEU A 1 183 ? -3.393 3.990 -14.770 1.00 90.00 183 LEU A C 1
ATOM 1522 O O . LEU A 1 183 ? -3.986 2.913 -14.860 1.00 90.00 183 LEU A O 1
ATOM 1526 N N . LEU A 1 184 ? -4.047 5.152 -14.756 1.00 91.38 184 LEU A N 1
ATOM 1527 C CA . LEU A 1 184 ? -5.498 5.268 -14.856 1.00 91.38 184 LEU A CA 1
ATOM 1528 C C . LEU A 1 184 ? -6.052 4.800 -16.198 1.00 91.38 184 LEU A C 1
ATOM 1530 O O . LEU A 1 184 ? -7.245 4.559 -16.261 1.00 91.38 184 LEU A O 1
ATOM 1534 N N . ASN A 1 185 ? -5.246 4.662 -17.253 1.00 91.00 185 ASN A N 1
ATOM 1535 C CA . ASN A 1 185 ? -5.693 4.244 -18.583 1.00 91.00 185 ASN A CA 1
ATOM 1536 C C . ASN A 1 185 ? -5.290 2.811 -18.960 1.00 91.00 185 ASN A C 1
ATOM 1538 O O . ASN A 1 185 ? -5.698 2.320 -20.017 1.00 91.00 185 ASN A O 1
ATOM 1542 N N . LEU A 1 186 ? -4.573 2.101 -18.085 1.00 92.94 186 LEU A N 1
ATOM 1543 C CA . LEU A 1 186 ? -4.215 0.701 -18.300 1.00 92.94 186 LEU A CA 1
ATOM 1544 C C . LEU A 1 186 ? -5.448 -0.203 -18.423 1.00 92.94 186 LEU A C 1
ATOM 1546 O O . LEU A 1 186 ? -6.531 0.059 -17.880 1.00 92.94 186 LEU A O 1
ATOM 1550 N N . ARG A 1 187 ? -5.255 -1.305 -19.151 1.00 94.38 187 ARG A N 1
ATOM 1551 C CA . ARG A 1 187 ? -6.150 -2.460 -19.119 1.00 94.38 187 ARG A CA 1
ATOM 1552 C C . ARG A 1 187 ? -5.647 -3.409 -18.046 1.00 94.38 187 ARG A C 1
ATOM 1554 O O . ARG A 1 187 ? -4.498 -3.830 -18.094 1.00 94.38 187 ARG A O 1
ATOM 1561 N N . TYR A 1 188 ? -6.515 -3.738 -17.108 1.00 94.62 188 TYR A N 1
ATOM 1562 C CA . TYR A 1 188 ? -6.201 -4.597 -15.979 1.00 94.62 188 TYR A CA 1
ATOM 1563 C C . TYR A 1 188 ? -6.784 -5.996 -16.179 1.00 94.62 188 TYR A C 1
ATOM 1565 O O . TYR A 1 188 ? -7.727 -6.183 -16.952 1.00 94.62 188 TYR A O 1
ATOM 1573 N N . SER A 1 189 ? -6.223 -6.979 -15.475 1.00 92.69 189 SER A N 1
ATOM 1574 C CA . SER A 1 189 ? -6.859 -8.289 -15.330 1.00 92.69 189 SER A CA 1
ATOM 1575 C C . SER A 1 189 ? -8.166 -8.168 -14.527 1.00 92.69 189 SER A C 1
ATOM 1577 O O . SER A 1 189 ? -8.537 -7.092 -14.055 1.00 92.69 189 SER A O 1
ATOM 1579 N N . ARG A 1 190 ? -8.904 -9.269 -14.354 1.00 89.50 190 ARG A N 1
ATOM 1580 C CA . ARG A 1 190 ? -10.129 -9.252 -13.544 1.00 89.50 190 ARG A CA 1
ATOM 1581 C C . ARG A 1 190 ? -9.790 -9.137 -12.054 1.00 89.50 190 ARG A C 1
ATOM 1583 O O . ARG A 1 190 ? -9.290 -10.104 -11.466 1.00 89.50 190 ARG A O 1
ATOM 1590 N N . ASN A 1 191 ? -10.180 -8.009 -11.457 1.00 91.62 191 ASN A N 1
ATOM 1591 C CA . ASN A 1 191 ? -10.038 -7.686 -10.036 1.00 91.62 191 ASN A CA 1
ATOM 1592 C C . ASN A 1 191 ? -8.585 -7.780 -9.524 1.00 91.62 191 ASN A C 1
ATOM 1594 O O . ASN A 1 191 ? -8.332 -8.604 -8.642 1.00 91.62 191 ASN A O 1
ATOM 1598 N N . PRO A 1 192 ? -7.614 -7.024 -10.077 1.00 95.12 192 PRO A N 1
ATOM 1599 C CA . PRO A 1 192 ? -6.243 -7.075 -9.599 1.00 95.12 192 PRO A CA 1
ATOM 1600 C C . PRO A 1 192 ? -6.041 -6.199 -8.365 1.00 95.12 192 PRO A C 1
ATOM 1602 O O . PRO A 1 192 ? -6.750 -5.214 -8.153 1.00 95.12 192 PRO A O 1
ATOM 1605 N N . MET A 1 193 ? -5.005 -6.523 -7.600 1.00 95.62 193 MET A N 1
ATOM 1606 C CA . MET A 1 193 ? -4.493 -5.690 -6.520 1.00 95.62 193 MET A CA 1
ATOM 1607 C C . MET A 1 193 ? -3.262 -4.912 -6.991 1.00 95.62 193 MET A C 1
ATOM 1609 O O . MET A 1 193 ? -2.376 -5.469 -7.644 1.00 95.62 193 MET A O 1
ATOM 1613 N N . LEU A 1 194 ? -3.193 -3.632 -6.629 1.00 95.75 194 LEU A N 1
ATOM 1614 C CA . LEU A 1 194 ? -2.013 -2.797 -6.833 1.00 95.75 194 LEU A CA 1
ATOM 1615 C C . LEU A 1 194 ? -1.227 -2.676 -5.527 1.00 95.75 194 LEU A C 1
ATOM 1617 O O . LEU A 1 194 ? -1.800 -2.423 -4.469 1.00 95.75 194 LEU A O 1
ATOM 1621 N N . VAL A 1 195 ? 0.090 -2.820 -5.606 1.00 95.12 195 VAL A N 1
ATOM 1622 C CA . VAL A 1 195 ? 1.018 -2.515 -4.514 1.00 95.12 195 VAL A CA 1
ATOM 1623 C C . VAL A 1 195 ? 1.987 -1.455 -5.012 1.00 95.12 195 VAL A C 1
ATOM 1625 O O . VAL A 1 195 ? 2.682 -1.655 -6.004 1.00 95.12 195 VAL A O 1
ATOM 1628 N N . ILE A 1 196 ? 1.985 -0.294 -4.374 1.00 92.31 196 ILE A N 1
ATOM 1629 C CA . ILE A 1 196 ? 2.711 0.891 -4.820 1.00 92.31 196 ILE A CA 1
ATOM 1630 C C . ILE A 1 196 ? 3.670 1.301 -3.708 1.00 92.31 196 ILE A C 1
ATOM 1632 O O . ILE A 1 196 ? 3.275 1.932 -2.725 1.00 92.31 196 ILE A O 1
ATOM 1636 N N . SER A 1 197 ? 4.934 0.952 -3.901 1.00 89.12 197 SER A N 1
ATOM 1637 C CA . SER A 1 197 ? 6.046 1.302 -3.026 1.00 89.12 197 SER A CA 1
ATOM 1638 C C . SER A 1 197 ? 6.860 2.400 -3.696 1.00 89.12 197 SER A C 1
ATOM 1640 O O . SER A 1 197 ? 7.758 2.138 -4.498 1.00 89.12 197 SER A O 1
ATOM 1642 N N . SER A 1 198 ? 6.491 3.650 -3.422 1.00 81.69 198 SER A N 1
ATOM 1643 C CA . SER A 1 198 ? 7.097 4.815 -4.067 1.00 81.69 1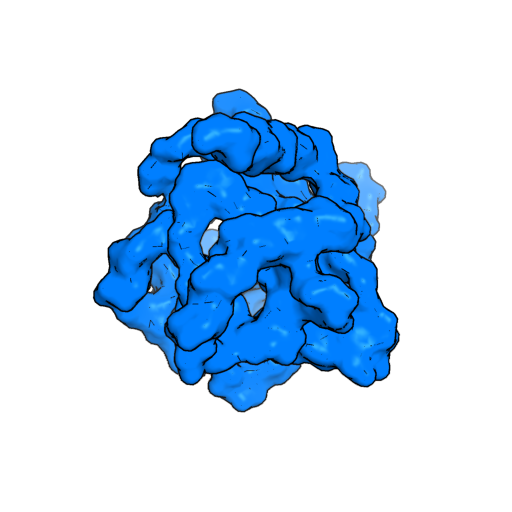98 SER A CA 1
ATOM 1644 C C . SER A 1 198 ? 7.049 6.065 -3.192 1.00 81.69 198 SER A C 1
ATOM 1646 O O . SER A 1 198 ? 6.011 6.396 -2.607 1.00 81.69 198 SER A O 1
ATOM 1648 N N . CYS A 1 199 ? 8.145 6.816 -3.157 1.00 71.62 199 CYS A N 1
ATOM 1649 C CA . CYS A 1 199 ? 8.226 8.067 -2.409 1.00 71.62 199 CYS A CA 1
ATOM 1650 C C . CYS A 1 199 ? 7.361 9.176 -3.038 1.00 71.62 199 CYS A C 1
ATOM 1652 O O . CYS A 1 199 ? 7.354 9.375 -4.250 1.00 71.62 199 CYS A O 1
ATOM 1654 N N . SER A 1 200 ? 6.696 9.974 -2.203 1.00 65.81 200 SER A N 1
ATOM 1655 C CA . SER A 1 200 ? 6.239 11.328 -2.570 1.00 65.81 200 SER A CA 1
ATOM 1656 C C . SER A 1 200 ? 4.974 11.473 -3.452 1.00 65.81 200 SER A C 1
ATOM 1658 O O . SER A 1 200 ? 4.606 12.607 -3.744 1.00 65.81 200 SER A O 1
ATOM 1660 N N . LEU A 1 201 ? 4.234 10.409 -3.816 1.00 74.44 201 LEU A N 1
ATOM 1661 C CA . LEU A 1 201 ? 2.968 10.547 -4.583 1.00 74.44 201 LEU A CA 1
ATOM 1662 C C . LEU A 1 201 ? 1.684 10.601 -3.759 1.00 74.44 201 LEU A C 1
ATOM 1664 O O . LEU A 1 201 ? 0.618 10.803 -4.335 1.00 74.44 201 LEU A O 1
ATOM 1668 N N . TRP A 1 202 ? 1.751 10.493 -2.431 1.00 76.19 202 TRP A N 1
ATOM 1669 C CA . TRP A 1 202 ? 0.554 10.574 -1.586 1.00 76.19 202 TRP A CA 1
ATOM 1670 C C . TRP A 1 202 ? -0.300 11.812 -1.914 1.00 76.19 202 TRP A C 1
ATOM 1672 O O . TRP A 1 202 ? -1.493 11.697 -2.164 1.00 76.19 202 TRP A O 1
ATOM 1682 N N . LYS A 1 203 ? 0.313 12.994 -2.040 1.00 71.19 203 LYS A N 1
ATOM 1683 C CA . LYS A 1 203 ? -0.406 14.224 -2.421 1.00 71.19 203 LYS A CA 1
ATOM 1684 C C . LYS A 1 203 ? -1.033 14.165 -3.820 1.00 71.19 203 LYS A C 1
ATOM 1686 O O . LYS A 1 203 ? -2.067 14.780 -4.035 1.00 71.19 203 LYS A O 1
ATOM 1691 N N . ALA A 1 204 ? -0.438 13.424 -4.754 1.00 71.75 204 ALA A N 1
ATOM 1692 C CA . ALA A 1 204 ? -0.971 13.289 -6.107 1.00 71.75 204 ALA A CA 1
ATOM 1693 C C . ALA A 1 204 ? -2.202 12.364 -6.158 1.00 71.75 204 ALA A C 1
ATOM 1695 O O . ALA A 1 204 ? -3.132 12.608 -6.921 1.00 71.75 204 ALA A O 1
ATOM 1696 N N . PHE A 1 205 ? -2.240 11.334 -5.305 1.00 70.06 205 PHE A N 1
ATOM 1697 C CA . PHE A 1 205 ? -3.423 10.483 -5.127 1.00 70.06 205 PHE A CA 1
ATOM 1698 C C . PHE A 1 205 ? -4.546 11.188 -4.351 1.00 70.06 205 PHE A C 1
ATOM 1700 O O . PHE A 1 205 ? -5.716 10.832 -4.512 1.00 70.06 205 PHE A O 1
ATOM 1707 N N . PHE A 1 206 ? -4.193 12.188 -3.537 1.00 72.56 206 PHE A N 1
ATOM 1708 C CA . PHE A 1 206 ? -5.097 12.916 -2.646 1.00 72.56 206 PHE A CA 1
ATOM 1709 C C . PHE A 1 206 ? -4.877 14.438 -2.738 1.00 72.56 206 PHE A C 1
ATOM 1711 O O . PHE A 1 206 ? -4.308 15.024 -1.808 1.00 72.56 206 PHE A O 1
ATOM 1718 N N . PRO A 1 207 ? -5.293 15.086 -3.844 1.00 65.38 207 PRO A N 1
ATOM 1719 C CA . PRO A 1 207 ? -5.212 16.538 -3.972 1.00 65.38 207 PRO A CA 1
ATOM 1720 C C . PRO A 1 207 ? -6.076 17.245 -2.914 1.00 65.38 207 PRO A C 1
ATOM 1722 O O . PRO A 1 207 ? -7.022 16.675 -2.372 1.00 65.38 207 PRO A O 1
ATOM 1725 N N . GLU A 1 208 ? -5.727 18.493 -2.588 1.00 60.47 208 GLU A N 1
ATOM 1726 C CA . GLU A 1 208 ? -6.282 19.229 -1.438 1.00 60.47 208 GLU A CA 1
ATOM 1727 C C . GLU A 1 208 ? -7.779 19.560 -1.521 1.00 60.47 208 GLU A C 1
ATOM 1729 O O . GLU A 1 208 ? -8.403 19.850 -0.488 1.00 60.47 208 GLU A O 1
ATOM 1734 N N . GLU A 1 209 ? -8.321 19.551 -2.734 1.00 55.84 209 GLU A N 1
ATOM 1735 C CA . GLU A 1 209 ? -9.714 19.838 -3.047 1.00 55.84 209 GLU A CA 1
ATOM 1736 C C . GLU A 1 209 ? -10.491 18.530 -3.187 1.00 55.84 209 GLU A C 1
ATOM 1738 O O . GLU A 1 209 ? -9.940 17.520 -3.625 1.00 55.84 209 GLU A O 1
ATOM 1743 N N . GLU A 1 210 ? -11.765 18.551 -2.781 1.00 53.09 210 GLU A N 1
ATOM 1744 C CA . GLU A 1 210 ? -12.720 17.435 -2.811 1.00 53.09 210 GLU A CA 1
ATOM 1745 C C . GLU A 1 210 ? -12.986 16.954 -4.248 1.00 53.09 210 GLU A C 1
ATOM 1747 O O . GLU A 1 210 ? -14.094 17.049 -4.774 1.00 53.09 210 GLU A O 1
ATOM 1752 N N . SER A 1 211 ? -11.967 16.432 -4.926 1.00 52.28 211 SER A N 1
ATOM 1753 C CA . SER A 1 211 ? -12.151 15.836 -6.232 1.00 52.28 211 SER A CA 1
ATOM 1754 C C . SER A 1 211 ? -12.865 14.506 -6.020 1.00 52.28 211 SER A C 1
ATOM 1756 O O . SER A 1 211 ? -12.309 13.488 -5.604 1.00 52.28 211 SER A O 1
ATOM 1758 N N . ILE A 1 212 ? -14.157 14.532 -6.326 1.00 45.97 212 ILE A N 1
ATOM 1759 C CA . ILE A 1 212 ? -15.019 13.362 -6.514 1.00 45.97 212 ILE A CA 1
ATOM 1760 C C . ILE A 1 212 ? -14.331 12.323 -7.439 1.00 45.97 212 ILE A C 1
ATOM 1762 O O . ILE A 1 212 ? -14.559 11.122 -7.293 1.00 45.97 212 ILE A O 1
ATOM 1766 N N . TYR A 1 213 ? -13.394 12.776 -8.284 1.00 51.84 213 TYR A N 1
ATOM 1767 C CA . TYR A 1 213 ? -12.516 12.011 -9.177 1.00 51.84 213 TYR A CA 1
ATOM 1768 C C . TYR A 1 213 ? -11.107 11.741 -8.616 1.00 51.84 213 TYR A C 1
ATOM 1770 O O . TYR A 1 213 ? -10.111 11.876 -9.329 1.00 51.84 213 TYR A O 1
ATOM 1778 N N . SER A 1 214 ? -10.994 11.368 -7.339 1.00 73.12 214 SER A N 1
ATOM 1779 C CA . SER A 1 214 ? -9.703 10.930 -6.792 1.00 73.12 214 SER A CA 1
ATOM 1780 C C . SER A 1 214 ? -9.124 9.769 -7.614 1.00 73.12 214 SER A C 1
ATOM 1782 O O . SER A 1 214 ? -9.858 8.882 -8.057 1.00 73.12 214 SER A O 1
ATOM 1784 N N . VAL A 1 215 ? -7.798 9.746 -7.785 1.00 84.44 215 VAL A N 1
ATOM 1785 C CA . VAL A 1 215 ? -7.068 8.676 -8.495 1.00 84.44 215 VAL A CA 1
ATOM 1786 C C . VAL A 1 215 ? -7.508 7.293 -8.002 1.00 84.44 215 VAL A C 1
ATOM 1788 O O . VAL A 1 215 ? -7.705 6.382 -8.803 1.00 84.44 215 VAL A O 1
ATOM 1791 N N . LEU A 1 216 ? -7.740 7.149 -6.692 1.00 86.19 216 LEU A N 1
ATOM 1792 C CA . LEU A 1 216 ? -8.250 5.908 -6.118 1.00 86.19 216 LEU A CA 1
ATOM 1793 C C . LEU A 1 216 ? -9.643 5.533 -6.628 1.00 86.19 216 LEU A C 1
ATOM 1795 O O . LEU A 1 216 ? -9.831 4.384 -7.018 1.00 86.19 216 LEU A O 1
ATOM 1799 N N . ASN A 1 217 ? -10.610 6.460 -6.626 1.00 86.56 217 ASN A N 1
ATOM 1800 C CA . ASN A 1 217 ? -11.968 6.176 -7.103 1.00 86.56 217 ASN A CA 1
ATOM 1801 C C . ASN A 1 217 ? -11.928 5.646 -8.536 1.00 86.56 217 ASN A C 1
ATOM 1803 O O . ASN A 1 217 ? -12.498 4.592 -8.806 1.00 86.56 217 ASN A O 1
ATOM 1807 N N . THR A 1 218 ? -11.173 6.308 -9.413 1.00 88.38 218 THR A N 1
ATOM 1808 C CA . THR A 1 218 ? -11.013 5.888 -10.809 1.00 88.38 218 THR A CA 1
ATOM 1809 C C . THR A 1 218 ? -10.368 4.503 -10.919 1.00 88.38 218 THR A C 1
ATOM 1811 O O . THR A 1 218 ? -10.807 3.684 -11.722 1.00 88.38 218 THR A O 1
ATOM 1814 N N . LEU A 1 219 ? -9.357 4.186 -10.100 1.00 91.38 219 LEU A N 1
ATOM 1815 C CA . LEU A 1 219 ? -8.759 2.843 -10.077 1.00 91.38 219 LEU A CA 1
ATOM 1816 C C . LEU A 1 219 ? -9.778 1.771 -9.657 1.00 91.38 219 LEU A C 1
ATOM 1818 O O . LEU A 1 219 ? -9.887 0.740 -10.321 1.00 91.38 219 LEU A O 1
ATOM 1822 N N . PHE A 1 220 ? -10.565 2.019 -8.607 1.00 90.62 220 PHE A N 1
ATOM 1823 C CA . PHE A 1 220 ? -11.629 1.098 -8.191 1.00 90.62 220 PHE A CA 1
ATOM 1824 C C . PHE A 1 220 ? -12.731 0.966 -9.251 1.00 90.62 220 PHE A C 1
ATOM 1826 O O . PHE A 1 220 ? -13.206 -0.139 -9.500 1.00 90.62 220 PHE A O 1
ATOM 1833 N N . GLU A 1 221 ? -13.116 2.051 -9.926 1.00 87.88 221 GLU A N 1
ATOM 1834 C CA . GLU A 1 221 ? -14.083 2.025 -11.035 1.00 87.88 221 GLU A CA 1
ATOM 1835 C C . GLU A 1 221 ? -13.580 1.209 -12.232 1.00 87.88 221 GLU A C 1
ATOM 1837 O O . GLU A 1 221 ? -14.373 0.567 -12.920 1.00 87.88 221 GLU A O 1
ATOM 1842 N N . ARG A 1 222 ? -12.258 1.143 -12.429 1.00 89.25 222 ARG A N 1
ATOM 1843 C CA . ARG A 1 222 ? -11.607 0.276 -13.425 1.00 89.25 222 ARG A CA 1
ATOM 1844 C C . ARG A 1 222 ? -11.424 -1.171 -12.967 1.00 89.25 222 ARG A C 1
ATOM 1846 O O . ARG A 1 222 ? -10.797 -1.958 -13.675 1.00 89.25 222 ARG A O 1
ATOM 1853 N N . GLY A 1 223 ? -11.987 -1.533 -11.817 1.00 90.25 223 GLY A N 1
ATOM 1854 C CA . GLY A 1 223 ? -12.011 -2.899 -11.313 1.00 90.25 223 GLY A CA 1
ATOM 1855 C C . GLY A 1 223 ? -10.786 -3.294 -10.497 1.00 90.25 223 GLY A C 1
ATOM 1856 O O . GLY A 1 223 ? -10.593 -4.485 -10.284 1.00 90.25 223 GLY A O 1
ATOM 1857 N N . ILE A 1 224 ? -9.958 -2.355 -10.025 1.00 93.31 224 ILE A N 1
ATOM 1858 C CA . ILE A 1 224 ? -8.950 -2.669 -8.999 1.00 93.31 224 ILE A CA 1
ATOM 1859 C C . ILE A 1 224 ? -9.665 -3.116 -7.716 1.00 93.31 224 ILE A C 1
ATOM 1861 O O . ILE A 1 224 ? -10.593 -2.452 -7.259 1.00 93.31 224 ILE A O 1
ATOM 1865 N N . SER A 1 225 ? -9.257 -4.249 -7.139 1.00 92.69 225 SER A N 1
ATOM 1866 C CA . SER A 1 225 ? -9.879 -4.822 -5.933 1.00 92.69 225 SER A CA 1
ATOM 1867 C C . SER A 1 225 ? -9.254 -4.336 -4.630 1.00 92.69 225 SER A C 1
ATOM 1869 O O . SER A 1 225 ? -9.899 -4.363 -3.582 1.00 92.69 225 SER A O 1
ATOM 1871 N N . GLY A 1 226 ? -8.000 -3.892 -4.687 1.00 93.50 226 GLY A N 1
ATOM 1872 C CA . GLY A 1 226 ? -7.259 -3.422 -3.527 1.00 93.50 226 GLY A CA 1
ATOM 1873 C C . GLY A 1 226 ? -6.007 -2.651 -3.918 1.00 93.50 226 GLY A C 1
ATOM 1874 O O . GLY A 1 226 ? -5.414 -2.907 -4.966 1.00 93.50 226 GLY A O 1
ATOM 1875 N N . ILE A 1 227 ? -5.612 -1.700 -3.079 1.00 94.31 227 ILE A N 1
ATOM 1876 C CA . ILE A 1 227 ? -4.432 -0.860 -3.275 1.00 94.31 227 ILE A CA 1
ATOM 1877 C C . ILE A 1 227 ? -3.683 -0.772 -1.948 1.00 94.31 227 ILE A C 1
ATOM 1879 O O . ILE A 1 227 ? -4.182 -0.176 -0.997 1.00 94.31 227 ILE A O 1
ATOM 1883 N N . LEU A 1 228 ? -2.480 -1.335 -1.887 1.00 94.00 228 LEU A N 1
ATOM 1884 C CA . LEU A 1 228 ? -1.516 -1.054 -0.826 1.00 94.00 228 LEU A C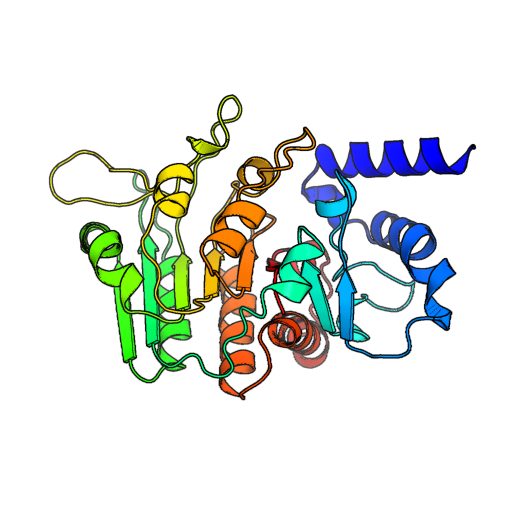A 1
ATOM 1885 C C . LEU A 1 228 ? -0.580 0.050 -1.321 1.00 94.00 228 LEU A C 1
ATOM 1887 O O . LEU A 1 228 ? 0.044 -0.113 -2.365 1.00 94.00 228 LEU A O 1
ATOM 1891 N N . ILE A 1 229 ? -0.476 1.166 -0.604 1.00 90.31 229 ILE A N 1
ATOM 1892 C CA . ILE A 1 229 ? 0.346 2.305 -1.038 1.00 90.31 229 ILE A CA 1
ATOM 1893 C C . ILE A 1 229 ? 1.151 2.906 0.112 1.00 90.31 229 ILE A C 1
ATOM 1895 O O . ILE A 1 229 ? 0.655 3.031 1.236 1.00 90.31 229 ILE A O 1
ATOM 1899 N N . THR A 1 230 ? 2.387 3.308 -0.184 1.00 87.81 230 THR A N 1
ATOM 1900 C CA . THR A 1 230 ? 3.230 4.096 0.717 1.00 87.81 230 THR A CA 1
ATOM 1901 C C . THR A 1 230 ? 2.708 5.520 0.877 1.00 87.81 230 THR A C 1
ATOM 1903 O O . THR A 1 230 ? 2.443 6.245 -0.083 1.00 87.81 230 THR A O 1
ATOM 1906 N N . ARG A 1 231 ? 2.611 5.956 2.126 1.00 80.50 231 ARG A N 1
ATOM 1907 C CA . ARG A 1 231 ? 2.164 7.285 2.530 1.00 80.50 231 ARG A CA 1
ATOM 1908 C C . ARG A 1 231 ? 3.320 8.254 2.766 1.00 80.50 231 ARG A C 1
ATOM 1910 O O . ARG A 1 231 ? 3.214 9.430 2.423 1.00 80.50 231 ARG A O 1
ATOM 1917 N N . THR A 1 232 ? 4.390 7.780 3.392 1.00 75.00 232 THR A N 1
ATOM 1918 C CA . THR A 1 232 ? 5.579 8.575 3.721 1.00 75.00 232 THR A CA 1
ATOM 1919 C C . THR A 1 232 ? 6.820 7.928 3.134 1.00 75.00 232 THR A C 1
ATOM 1921 O O . THR A 1 232 ? 6.822 6.739 2.823 1.00 75.00 232 THR A O 1
ATOM 1924 N N . GLU A 1 233 ? 7.875 8.722 2.994 1.00 69.06 233 GLU A N 1
ATOM 1925 C CA . GLU A 1 233 ? 9.200 8.198 2.694 1.00 69.06 233 GLU A CA 1
ATOM 1926 C C . GLU A 1 233 ? 9.674 7.361 3.881 1.00 69.06 233 GLU A C 1
ATOM 1928 O O . GLU A 1 233 ? 9.691 7.834 5.021 1.00 69.06 233 GLU A O 1
ATOM 1933 N N . LEU A 1 234 ? 10.012 6.110 3.594 1.00 70.12 234 LEU A N 1
ATOM 1934 C CA . LEU A 1 234 ? 10.647 5.191 4.521 1.00 70.12 234 LEU A CA 1
ATOM 1935 C C . LEU A 1 234 ? 12.083 4.941 4.085 1.00 70.12 234 LEU A C 1
ATOM 1937 O O . LEU A 1 234 ? 12.427 5.112 2.915 1.00 70.12 234 LEU A O 1
ATOM 1941 N N . GLY A 1 235 ? 12.903 4.491 5.031 1.00 70.00 235 GLY A N 1
ATOM 1942 C CA . GLY A 1 235 ? 14.132 3.812 4.669 1.00 70.00 235 GLY A CA 1
ATOM 1943 C C . GLY A 1 235 ? 13.827 2.516 3.913 1.00 70.00 235 GLY A C 1
ATOM 1944 O O . GLY A 1 235 ? 12.782 1.879 4.072 1.00 70.00 235 GLY A O 1
ATOM 1945 N N . ASP A 1 236 ? 14.757 2.135 3.050 1.00 69.38 236 ASP A N 1
ATOM 1946 C CA . ASP A 1 236 ? 14.577 1.000 2.154 1.00 69.38 236 ASP A CA 1
ATOM 1947 C C . ASP A 1 236 ? 14.404 -0.346 2.902 1.00 69.38 236 ASP A C 1
ATOM 1949 O O . ASP A 1 236 ? 13.708 -1.247 2.431 1.00 69.38 236 ASP A O 1
ATOM 1953 N N . LYS A 1 237 ? 15.009 -0.496 4.091 1.00 74.75 237 LYS A N 1
ATOM 1954 C CA . LYS A 1 237 ? 14.889 -1.712 4.921 1.00 74.75 237 LYS A CA 1
ATOM 1955 C C . LYS A 1 237 ? 13.499 -1.834 5.538 1.00 74.75 237 LYS A C 1
ATOM 1957 O O . LYS A 1 237 ? 12.933 -2.920 5.605 1.00 74.75 237 LYS A O 1
ATOM 1962 N N . GLU A 1 238 ? 12.959 -0.715 5.987 1.00 81.12 238 GLU A N 1
ATOM 1963 C CA . GLU A 1 238 ? 11.649 -0.593 6.605 1.00 81.12 238 GLU A CA 1
ATOM 1964 C C . GLU A 1 238 ? 10.530 -0.937 5.616 1.00 81.12 238 GLU A C 1
ATOM 1966 O O . GLU A 1 238 ? 9.616 -1.695 5.947 1.00 81.12 238 GLU A O 1
ATOM 1971 N N . ALA A 1 239 ? 10.637 -0.438 4.380 1.00 79.56 239 ALA A N 1
ATOM 1972 C CA . ALA A 1 239 ? 9.708 -0.773 3.304 1.00 79.56 239 ALA A CA 1
ATOM 1973 C C . ALA A 1 239 ? 9.700 -2.283 3.007 1.00 79.56 239 ALA A C 1
ATOM 1975 O O . ALA A 1 239 ? 8.628 -2.882 2.881 1.00 79.56 239 ALA A O 1
ATOM 1976 N N . MET A 1 240 ? 10.880 -2.911 2.988 1.00 82.12 240 MET A N 1
ATOM 1977 C CA . MET A 1 240 ? 11.027 -4.355 2.793 1.00 82.12 240 MET A CA 1
ATOM 1978 C C . MET A 1 240 ? 10.366 -5.167 3.919 1.00 82.12 240 MET A C 1
ATOM 1980 O O . MET A 1 240 ? 9.692 -6.154 3.636 1.00 82.12 240 MET A O 1
ATOM 1984 N N . LEU A 1 241 ? 10.502 -4.752 5.186 1.00 86.88 241 LEU A N 1
ATOM 1985 C CA . LEU A 1 241 ? 9.880 -5.451 6.322 1.00 86.88 241 LEU A CA 1
ATOM 1986 C C . LEU A 1 241 ? 8.351 -5.494 6.206 1.00 86.88 241 LEU A C 1
ATOM 1988 O O . LEU A 1 241 ? 7.737 -6.542 6.422 1.00 86.88 241 LEU A O 1
ATOM 1992 N N . ILE A 1 242 ? 7.731 -4.366 5.851 1.00 90.19 242 ILE A N 1
ATOM 1993 C CA . ILE A 1 242 ? 6.273 -4.289 5.716 1.00 90.19 242 ILE A CA 1
ATOM 1994 C C . ILE A 1 242 ? 5.801 -5.085 4.501 1.00 90.19 242 ILE A C 1
ATOM 1996 O O . ILE A 1 242 ? 4.824 -5.820 4.606 1.00 90.19 242 ILE A O 1
ATOM 2000 N N . THR A 1 243 ? 6.480 -4.980 3.361 1.00 91.06 243 THR A N 1
ATOM 2001 C CA . THR A 1 243 ? 6.059 -5.663 2.128 1.00 91.06 243 THR A CA 1
ATOM 2002 C C . THR A 1 243 ? 6.285 -7.173 2.191 1.00 91.06 243 THR A C 1
ATOM 2004 O O . THR A 1 243 ? 5.370 -7.928 1.863 1.00 91.06 243 THR A O 1
ATOM 2007 N N . GLU A 1 244 ? 7.431 -7.648 2.689 1.00 91.25 244 GLU A N 1
ATOM 2008 C CA . GLU A 1 244 ? 7.676 -9.081 2.917 1.00 91.25 244 GLU A CA 1
ATOM 2009 C C . GLU A 1 244 ? 6.669 -9.650 3.925 1.00 91.25 244 GLU A C 1
ATOM 2011 O O . GLU A 1 244 ? 6.071 -10.704 3.689 1.00 91.25 244 GLU A O 1
ATOM 2016 N N . GLY A 1 245 ? 6.406 -8.917 5.011 1.00 93.31 245 GLY A N 1
ATOM 2017 C CA . GLY A 1 245 ? 5.368 -9.264 5.973 1.00 93.31 245 GLY A CA 1
ATOM 2018 C C . GLY A 1 245 ? 3.968 -9.287 5.354 1.00 93.31 245 GLY A C 1
ATOM 2019 O O . GLY A 1 245 ? 3.195 -10.199 5.637 1.00 93.31 245 GLY A O 1
ATOM 2020 N N . PHE A 1 246 ? 3.636 -8.330 4.486 1.00 95.12 246 PHE A N 1
ATOM 2021 C CA . PHE A 1 246 ? 2.348 -8.264 3.796 1.00 95.12 246 PHE A CA 1
ATOM 2022 C C . PHE A 1 246 ? 2.150 -9.480 2.888 1.00 95.12 246 PHE A C 1
ATOM 2024 O O . PHE A 1 246 ? 1.154 -10.189 3.015 1.00 95.12 246 PHE A O 1
ATOM 2031 N N . TYR A 1 247 ? 3.113 -9.800 2.023 1.00 95.38 247 TYR A N 1
ATOM 2032 C CA . TYR A 1 247 ? 2.984 -10.963 1.141 1.00 95.38 247 TYR A CA 1
ATOM 2033 C C . TYR A 1 247 ? 3.019 -12.297 1.892 1.00 95.38 247 TYR A C 1
ATOM 2035 O O . TYR A 1 247 ? 2.283 -13.216 1.530 1.00 95.38 247 TYR A O 1
ATOM 2043 N N . THR A 1 248 ? 3.779 -12.388 2.987 1.00 93.44 248 THR A N 1
ATOM 2044 C CA . THR A 1 248 ? 3.757 -13.561 3.874 1.00 93.44 248 THR A CA 1
ATOM 2045 C C . THR A 1 248 ? 2.354 -13.794 4.434 1.00 93.44 248 THR A C 1
ATOM 2047 O O . THR A 1 248 ? 1.844 -14.913 4.396 1.00 93.44 248 THR A O 1
ATOM 2050 N N . GLU A 1 249 ? 1.699 -12.743 4.923 1.00 93.00 249 GLU A N 1
ATOM 2051 C CA . GLU A 1 249 ? 0.340 -12.823 5.461 1.00 93.00 249 GLU A CA 1
ATOM 2052 C C . GLU A 1 249 ? -0.710 -13.075 4.369 1.00 93.00 249 GLU A C 1
ATOM 2054 O O . GLU A 1 249 ? -1.643 -13.850 4.585 1.00 93.00 249 GLU A O 1
ATOM 2059 N N . LEU A 1 250 ? -0.542 -12.481 3.185 1.00 92.31 250 LEU A N 1
ATOM 2060 C CA . LEU A 1 250 ? -1.411 -12.705 2.029 1.00 92.31 250 LEU A CA 1
ATOM 2061 C C . LEU A 1 250 ? -1.351 -14.165 1.554 1.00 92.31 250 LEU A C 1
ATOM 2063 O O . LEU A 1 250 ? -2.387 -14.766 1.273 1.00 92.31 250 LEU A O 1
ATOM 2067 N N . SER A 1 251 ? -0.154 -14.762 1.530 1.00 90.31 251 SER A N 1
ATOM 2068 C CA . SER A 1 251 ? 0.060 -16.154 1.105 1.00 90.31 251 SER A CA 1
ATOM 2069 C C . SER A 1 251 ? -0.622 -17.191 2.005 1.00 90.31 251 SER A C 1
ATOM 2071 O O . SER A 1 251 ? -0.909 -18.300 1.565 1.00 90.31 251 SER A O 1
ATOM 2073 N N . GLN A 1 252 ? -0.967 -16.818 3.242 1.00 89.88 252 GLN A N 1
ATOM 2074 C CA . GLN A 1 252 ? -1.731 -17.660 4.171 1.00 89.88 252 GLN A CA 1
ATOM 2075 C C . GLN A 1 252 ? -3.240 -17.680 3.859 1.00 89.88 252 GLN A C 1
ATOM 2077 O O . GLN A 1 252 ? -4.029 -18.200 4.646 1.00 89.88 252 GLN A O 1
ATOM 2082 N N . GLY A 1 253 ? -3.674 -17.081 2.744 1.00 86.62 253 GLY A N 1
ATOM 2083 C CA . GLY A 1 253 ? -5.081 -17.026 2.341 1.00 86.62 253 GLY A CA 1
ATOM 2084 C C . GLY A 1 253 ? -5.911 -16.008 3.126 1.00 86.62 253 GLY A C 1
ATOM 2085 O O . GLY A 1 253 ? -7.145 -16.056 3.097 1.00 86.62 253 GLY A O 1
ATOM 2086 N N . LYS A 1 254 ? -5.256 -15.080 3.838 1.00 89.12 254 LYS A N 1
ATOM 2087 C CA . LYS A 1 254 ? -5.936 -13.962 4.502 1.00 89.12 254 LYS A CA 1
ATOM 2088 C C . LYS A 1 254 ? -6.541 -13.034 3.457 1.00 89.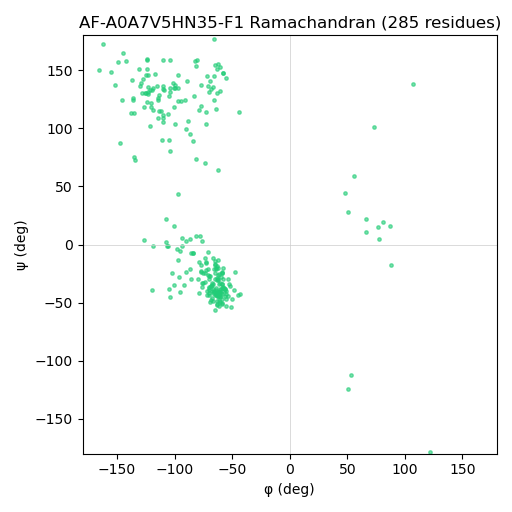12 254 LYS A C 1
ATOM 2090 O O . LYS A 1 254 ? -5.973 -12.812 2.389 1.00 89.12 254 LYS A O 1
ATOM 2095 N N . ARG A 1 255 ? -7.696 -12.451 3.782 1.00 88.62 255 ARG A N 1
ATOM 2096 C CA . ARG A 1 255 ? -8.292 -11.422 2.927 1.00 88.62 255 ARG A CA 1
ATOM 2097 C C . ARG A 1 255 ? -7.394 -10.181 2.925 1.00 88.62 255 ARG A C 1
ATOM 2099 O O . ARG A 1 255 ? -6.991 -9.779 4.016 1.00 88.62 255 ARG A O 1
ATOM 2106 N N . PRO A 1 256 ? -7.133 -9.554 1.765 1.00 89.44 256 PRO A N 1
ATOM 2107 C CA . PRO A 1 256 ? -6.227 -8.410 1.634 1.00 89.44 256 PRO A CA 1
ATOM 2108 C C . PRO A 1 256 ? -6.386 -7.312 2.693 1.00 89.44 256 PRO A C 1
ATOM 2110 O O . PRO A 1 256 ? -5.395 -6.888 3.282 1.00 89.44 256 PRO A O 1
ATOM 2113 N N . PHE A 1 257 ? -7.617 -6.920 3.032 1.00 88.25 257 PHE A N 1
ATOM 2114 C CA . PHE A 1 257 ? -7.849 -5.880 4.044 1.00 88.25 257 PHE A CA 1
ATOM 2115 C C . PHE A 1 257 ? -7.393 -6.236 5.464 1.00 88.25 257 PHE A C 1
ATOM 2117 O O . PHE A 1 257 ? -7.184 -5.356 6.294 1.00 88.25 257 PHE A O 1
ATOM 2124 N N . MET A 1 258 ? -7.243 -7.525 5.769 1.00 93.81 258 MET A N 1
ATOM 2125 C CA . MET A 1 258 ? -6.729 -7.990 7.057 1.00 93.81 258 MET A CA 1
ATOM 2126 C C . MET A 1 258 ? -5.202 -8.056 7.069 1.00 93.81 258 MET A C 1
ATOM 2128 O O . MET A 1 258 ? -4.600 -8.077 8.143 1.00 93.81 258 MET A O 1
ATOM 2132 N N . VAL A 1 259 ? -4.580 -8.130 5.889 1.00 95.19 259 VAL A N 1
ATOM 2133 C CA . VAL A 1 259 ? -3.159 -8.443 5.725 1.00 95.19 259 VAL A CA 1
ATOM 2134 C C . VAL A 1 259 ? -2.301 -7.368 6.375 1.00 95.19 259 VAL A C 1
ATOM 2136 O O . VAL A 1 259 ? -1.506 -7.704 7.246 1.00 95.19 259 VAL A O 1
ATOM 2139 N N . LEU A 1 260 ? -2.523 -6.087 6.053 1.00 96.00 260 LEU A N 1
ATOM 2140 C CA . LEU A 1 260 ? -1.722 -4.993 6.608 1.00 96.00 260 LEU A CA 1
ATOM 2141 C C . LEU A 1 260 ? -1.789 -4.956 8.142 1.00 96.00 260 LEU A C 1
ATOM 2143 O O . LEU A 1 260 ? -0.750 -4.990 8.791 1.00 96.00 260 LEU A O 1
ATOM 2147 N N . SER A 1 261 ? -2.984 -4.973 8.743 1.00 96.56 261 SER A N 1
ATOM 2148 C CA . SER A 1 261 ? -3.119 -5.004 10.210 1.00 96.56 261 SER A CA 1
ATOM 2149 C C . SER A 1 261 ? -2.447 -6.231 10.834 1.00 96.56 261 SER A C 1
ATOM 2151 O O . SER A 1 261 ? -1.845 -6.130 11.900 1.00 96.56 261 SER A O 1
ATOM 2153 N N . SER A 1 262 ? -2.516 -7.393 10.177 1.00 96.25 262 SER A N 1
ATOM 2154 C CA . SER A 1 262 ? -1.854 -8.614 10.645 1.00 96.25 262 SER A CA 1
ATOM 2155 C C . SER A 1 262 ? -0.328 -8.506 10.592 1.00 96.25 262 SER A C 1
ATOM 2157 O O . SER A 1 262 ? 0.349 -8.886 11.548 1.00 96.25 262 SER A O 1
ATOM 2159 N N . THR A 1 263 ? 0.211 -7.931 9.517 1.00 96.50 263 THR A N 1
ATOM 2160 C CA . THR A 1 263 ? 1.636 -7.626 9.378 1.00 96.50 263 THR A CA 1
ATOM 2161 C C . THR A 1 263 ? 2.096 -6.658 10.462 1.00 96.50 263 THR A C 1
ATOM 2163 O O . THR A 1 263 ? 3.057 -6.956 11.165 1.00 96.50 263 THR A O 1
ATOM 2166 N N . LEU A 1 264 ? 1.381 -5.546 10.665 1.00 95.94 264 LEU A N 1
ATOM 2167 C CA . LEU A 1 264 ? 1.729 -4.550 11.681 1.00 95.94 264 LEU A CA 1
ATOM 2168 C C . LEU A 1 264 ? 1.703 -5.144 13.099 1.00 95.94 264 LEU A C 1
ATOM 2170 O O . LEU A 1 264 ? 2.633 -4.918 13.868 1.00 95.94 264 LEU A O 1
ATOM 2174 N N . ARG A 1 265 ? 0.712 -5.986 13.430 1.00 96.50 265 ARG A N 1
ATOM 2175 C CA . ARG A 1 265 ? 0.685 -6.719 14.710 1.00 96.50 265 ARG A CA 1
ATOM 2176 C C . ARG A 1 265 ? 1.909 -7.611 14.895 1.00 96.50 265 ARG A C 1
ATOM 2178 O O . ARG A 1 265 ? 2.480 -7.631 15.978 1.00 96.50 265 ARG A O 1
ATOM 2185 N N . LYS A 1 266 ? 2.346 -8.331 13.856 1.00 94.94 266 LYS A N 1
ATOM 2186 C CA . LYS A 1 266 ? 3.576 -9.138 13.929 1.00 94.94 266 LYS A CA 1
ATOM 2187 C C . LYS A 1 266 ? 4.814 -8.272 14.154 1.00 94.94 266 LYS A C 1
ATOM 2189 O O . LYS A 1 266 ? 5.660 -8.657 14.953 1.00 94.94 266 LYS A O 1
ATOM 2194 N N . LEU A 1 267 ? 4.907 -7.118 13.493 1.00 93.19 267 LEU A N 1
ATOM 2195 C CA . LEU A 1 267 ? 6.007 -6.169 13.695 1.00 93.19 267 LEU A CA 1
ATOM 2196 C C . LEU A 1 267 ? 6.070 -5.668 15.147 1.00 93.19 267 LEU A C 1
ATOM 2198 O O . LEU A 1 267 ? 7.143 -5.691 15.745 1.00 93.19 267 LEU A O 1
ATOM 2202 N N . VAL A 1 268 ? 4.928 -5.316 15.744 1.00 94.06 268 VAL A N 1
ATOM 2203 C CA . VAL A 1 268 ? 4.859 -4.927 17.164 1.00 94.06 268 VAL A CA 1
ATOM 2204 C C . VAL A 1 268 ? 5.218 -6.101 18.078 1.00 94.06 268 VAL A C 1
ATOM 2206 O O . VAL A 1 268 ? 6.146 -6.002 18.874 1.00 94.06 268 VAL A O 1
ATOM 2209 N N . TYR A 1 269 ? 4.512 -7.231 17.967 1.00 93.81 269 TYR A N 1
ATOM 2210 C CA . TYR A 1 269 ? 4.603 -8.304 18.963 1.00 93.81 269 TYR A CA 1
ATOM 2211 C C . TYR A 1 269 ? 5.871 -9.152 18.866 1.00 93.81 269 TYR A C 1
ATOM 2213 O O . TYR A 1 269 ? 6.341 -9.642 19.888 1.00 93.81 269 TYR A O 1
ATOM 2221 N N . LEU A 1 270 ? 6.414 -9.361 17.663 1.00 90.81 270 LEU A N 1
ATOM 2222 C CA . LEU A 1 270 ? 7.588 -10.221 17.467 1.00 90.81 270 LEU A CA 1
ATOM 2223 C C . LEU A 1 270 ? 8.897 -9.434 17.420 1.00 90.81 270 LEU A C 1
ATOM 2225 O O . LEU A 1 270 ? 9.939 -9.983 17.764 1.00 90.81 270 LEU A O 1
ATOM 2229 N N . PHE A 1 271 ? 8.850 -8.173 16.985 1.00 88.88 271 PHE A N 1
ATOM 2230 C CA . PHE A 1 271 ? 10.048 -7.358 16.769 1.00 88.88 271 PHE A CA 1
ATOM 2231 C C . PHE A 1 271 ? 10.100 -6.103 17.648 1.00 88.88 271 PHE A C 1
ATOM 2233 O O . PHE A 1 271 ? 11.081 -5.368 17.578 1.00 88.88 271 PHE A O 1
ATOM 2240 N N . GLY A 1 272 ? 9.079 -5.849 18.476 1.00 90.44 272 GLY A N 1
ATOM 2241 C CA . GLY A 1 272 ? 9.048 -4.700 19.385 1.00 90.44 272 GLY A CA 1
ATOM 2242 C C . GLY A 1 272 ? 8.987 -3.349 18.669 1.00 90.44 272 GLY A C 1
ATOM 2243 O O . GLY A 1 272 ? 9.388 -2.341 19.242 1.00 90.44 272 GLY A O 1
ATOM 2244 N N . ILE A 1 273 ? 8.536 -3.315 17.411 1.00 89.31 273 ILE A N 1
ATOM 2245 C CA . ILE A 1 273 ? 8.462 -2.081 16.624 1.00 89.31 273 ILE A CA 1
ATOM 2246 C C . ILE A 1 273 ? 7.256 -1.262 17.084 1.00 89.31 273 ILE A C 1
ATOM 2248 O O . ILE A 1 273 ? 6.125 -1.707 16.915 1.00 89.31 273 ILE A O 1
ATOM 2252 N N . ASP A 1 274 ? 7.481 -0.046 17.583 1.00 88.62 274 ASP A N 1
ATOM 2253 C CA . ASP A 1 274 ? 6.415 0.844 18.064 1.00 88.62 274 ASP A CA 1
ATOM 2254 C C . ASP A 1 274 ? 6.424 2.251 17.428 1.00 88.62 274 ASP A C 1
ATOM 2256 O O . ASP A 1 274 ? 5.594 3.091 17.789 1.00 88.62 274 ASP A O 1
ATOM 2260 N N . SER A 1 275 ? 7.325 2.507 16.468 1.00 89.06 275 SER A N 1
ATOM 2261 C CA . SER A 1 275 ? 7.420 3.788 15.750 1.00 89.06 275 SER A CA 1
ATOM 2262 C C . SER A 1 275 ? 6.150 4.050 14.928 1.00 89.06 275 SER A C 1
ATOM 2264 O O . SER A 1 275 ? 5.879 3.316 13.967 1.00 89.06 275 SER A O 1
ATOM 2266 N N . PRO A 1 276 ? 5.384 5.115 15.237 1.00 89.50 276 PRO A N 1
ATOM 2267 C CA . PRO A 1 276 ? 4.220 5.500 14.446 1.00 89.50 276 PRO A CA 1
ATOM 2268 C C . PRO A 1 276 ? 4.560 5.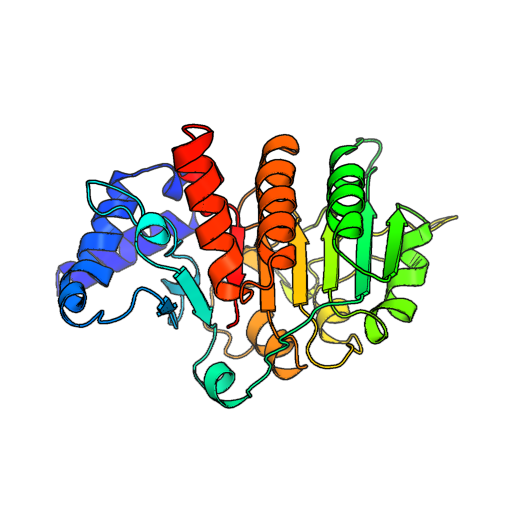801 12.984 1.00 89.50 276 PRO A C 1
ATOM 2270 O O . PRO A 1 276 ? 3.768 5.506 12.093 1.00 89.50 276 PRO A O 1
ATOM 2273 N N . GLU A 1 277 ? 5.738 6.363 12.706 1.00 86.12 277 GLU A N 1
ATOM 2274 C CA . GLU A 1 277 ? 6.168 6.682 11.345 1.00 86.12 277 GLU A CA 1
ATOM 2275 C C . GLU A 1 277 ? 6.307 5.426 10.495 1.00 86.12 277 GLU A C 1
ATOM 2277 O O . GLU A 1 277 ? 5.841 5.401 9.355 1.00 86.12 277 GLU A O 1
ATOM 2282 N N . LEU A 1 278 ? 6.898 4.372 11.065 1.00 87.62 278 LEU A N 1
ATOM 2283 C CA . LEU A 1 278 ? 7.012 3.082 10.403 1.00 87.62 278 LEU A CA 1
ATOM 2284 C C . LEU A 1 278 ? 5.645 2.404 10.279 1.00 87.62 278 LEU A C 1
ATOM 2286 O O . LEU A 1 278 ? 5.252 1.993 9.189 1.00 87.62 278 LEU A O 1
ATOM 2290 N N . LEU A 1 279 ? 4.884 2.321 11.367 1.00 91.12 279 LEU A N 1
ATOM 2291 C CA . LEU A 1 279 ? 3.609 1.600 11.396 1.00 91.12 279 LEU A CA 1
ATOM 2292 C C . LEU A 1 279 ? 2.508 2.289 10.564 1.00 91.12 279 LEU A C 1
ATOM 2294 O O . LEU A 1 279 ? 1.607 1.628 10.049 1.00 91.12 279 LEU A O 1
ATOM 2298 N N . GLY A 1 280 ? 2.585 3.612 10.400 1.00 89.56 280 GLY A N 1
ATOM 2299 C CA . GLY A 1 280 ? 1.668 4.437 9.606 1.00 89.56 280 GLY A CA 1
ATOM 2300 C C . GLY A 1 280 ? 2.115 4.679 8.163 1.00 89.56 280 GLY A C 1
ATOM 2301 O O . GLY A 1 280 ? 1.490 5.466 7.448 1.00 89.56 280 GLY A O 1
ATOM 2302 N N . SER A 1 281 ? 3.207 4.046 7.736 1.00 87.69 281 SER A N 1
ATOM 2303 C CA . SER A 1 281 ? 3.843 4.313 6.444 1.00 87.69 281 SER A CA 1
ATOM 2304 C C . SER A 1 281 ? 3.133 3.709 5.242 1.00 87.69 281 SER A C 1
ATOM 2306 O O . SER A 1 281 ? 3.288 4.227 4.140 1.00 87.69 281 SER A O 1
ATOM 2308 N N . TYR A 1 282 ? 2.345 2.656 5.446 1.00 90.38 282 TYR A N 1
ATOM 2309 C CA . TYR A 1 282 ? 1.520 2.032 4.422 1.00 90.38 282 TYR A CA 1
ATOM 2310 C C . TYR A 1 282 ? 0.049 2.147 4.784 1.00 90.38 282 TYR A C 1
ATOM 2312 O O . TYR A 1 282 ? -0.340 2.076 5.951 1.00 90.38 282 TYR A O 1
ATOM 2320 N N . VAL A 1 283 ? -0.773 2.283 3.751 1.00 90.19 283 VAL A N 1
ATOM 2321 C CA . VAL A 1 283 ? -2.226 2.291 3.866 1.00 90.19 283 VAL A CA 1
ATOM 2322 C C . VAL A 1 283 ? -2.793 1.314 2.849 1.00 90.19 283 VAL A C 1
ATOM 2324 O O . VAL A 1 283 ? -2.354 1.281 1.699 1.00 90.19 283 VAL A O 1
ATOM 2327 N N . TYR A 1 284 ? -3.767 0.518 3.283 1.00 93.38 284 TYR A N 1
ATOM 2328 C CA . TYR A 1 284 ? -4.510 -0.378 2.411 1.00 93.38 284 TYR A CA 1
ATOM 2329 C C . TYR A 1 284 ? -5.907 0.184 2.130 1.00 93.38 284 TYR A C 1
ATOM 2331 O O . TYR A 1 284 ? -6.666 0.487 3.054 1.00 93.38 284 TYR A O 1
ATOM 2339 N N . PHE A 1 285 ? -6.244 0.277 0.846 1.00 92.31 285 PHE A N 1
ATOM 2340 C CA . PHE A 1 285 ? -7.575 0.601 0.355 1.00 92.31 285 PHE A CA 1
ATOM 2341 C C . PHE A 1 285 ? -8.208 -0.630 -0.290 1.00 92.31 285 PHE A C 1
ATOM 2343 O O . PHE A 1 285 ? -7.570 -1.274 -1.117 1.00 92.31 285 PHE A O 1
ATOM 2350 N N . GLY A 1 286 ? -9.468 -0.930 0.022 1.00 90.94 286 GLY A N 1
ATOM 2351 C CA . GLY A 1 286 ? -10.188 -2.097 -0.512 1.00 90.94 286 GLY A CA 1
ATOM 2352 C C . GLY A 1 286 ? -10.703 -3.032 0.582 1.00 90.94 286 GLY A C 1
ATOM 2353 O O . GLY A 1 286 ? -10.521 -2.755 1.769 1.00 90.94 286 GLY A O 1
ATOM 2354 N N . LEU A 1 287 ? -11.340 -4.145 0.200 1.00 85.38 287 LEU A N 1
ATOM 2355 C CA . LEU A 1 287 ? -11.883 -5.157 1.133 1.00 85.38 287 LEU A CA 1
ATOM 2356 C C . LEU A 1 287 ? -11.299 -6.558 0.883 1.00 85.38 287 LEU A C 1
ATOM 2358 O O . LEU A 1 287 ? -10.272 -6.665 0.178 1.00 85.38 287 LEU A O 1
#

Sequence (287 aa):
TVEAQGFSKILKRLKTRAKSFADKEILENLYSTLIHPIQRFLLSNNLVIIPYGRMIHIPFNILYDGKGFLFEKYNISILPAYRILASRYFKKNYDTFLGLAITEVKKRYFPFARWEIEKASRFFKRSTILINEESERFFSLVPHFDVIHLATHSVAVEDDPLRSFYTLKRNGAKIKPLAINDLLNLRYSRNPMLVISSCSLWKAFFPEEESIYSVLNTLFERGISGILITRTELGDKEAMLITEGFYTELSQGKRPFMVLSSTLRKLVYLFGIDSPELLGSYVYFGL

Solvent-accessible surface area (backbone atoms only — not comparable to full-atom values): 15303 Å² total; per-residue (Å²): 123,71,62,60,57,53,51,52,52,50,56,54,50,56,73,78,30,89,69,45,59,57,38,62,66,57,26,28,54,50,22,58,70,67,44,57,84,49,48,92,74,61,88,56,53,67,42,78,43,68,47,64,70,78,47,66,76,53,59,66,50,49,23,22,75,89,83,52,40,40,27,71,71,25,26,50,20,31,35,87,47,74,69,61,72,74,64,66,43,69,60,88,76,68,51,27,32,34,25,36,17,41,37,66,57,98,92,43,79,36,70,49,31,46,50,42,39,59,56,46,39,72,63,32,86,44,61,48,77,27,55,34,53,47,43,73,52,45,79,80,46,45,43,78,24,33,31,41,34,42,24,27,50,44,49,64,35,88,94,42,36,54,70,13,25,34,60,41,34,46,82,93,74,67,65,61,58,47,24,46,52,52,65,71,65,59,64,64,28,89,34,18,32,41,34,40,47,37,41,67,43,43,56,44,48,52,56,97,61,84,55,86,75,30,54,59,52,54,38,44,74,69,35,38,17,29,38,40,36,36,60,51,78,67,59,64,68,59,51,38,54,54,49,49,35,28,42,57,40,39,61,71,67,45,57,63,28,42,16,57,23,52,30,51,39,46,40,32,76,76,67,68,53,76,56,42,56,69,67,45,21,58,48,50,35,34,94

Organism: NCBI:txid2052148

Foldseek 3Di:
DVVVVVVVVLLVVLVPDLCSLLDLVSLQVCCVVPPVVCVVVCPDLEDEDADAASCVSPLQQQRQNPPGGSLLRHLYAYAPDPVLVVVPLFDLDFAEEEQEFEQDDPNDGNVLSQVLQVLLQVLHNYYDYAYAQSCVCVLVCQQPGQEYEYSFEWDADLVALQQTFTWHHHPPDDTPTCGLVNVLVGNHHAAHEYEENYADSLCSQRPNDRPPPRSRVSCSVSSHAKYKYFDHDDPSVLSSQQSSQLSVQVSVSDGNSNSNSNSLNCCCPVVVDDRSSSSSGIDMHHD

Mean predicted aligned error: 6.63 Å

pLDDT: mean 84.92, std 12.86, range [36.72, 98.5]

Secondary structure (DSSP, 8-state):
-HHHHHHHHHHHHHHH-GGGGG-HHHHHHHHHHHTGGGGGG--SSEEEE---GGGGGS-GGG-B-SSSBHHHH-EEEE-S-THHHHT----S---EEEEEE--EETTEE-HHHHHHHHHHHTTSSEEEEEEGGGGGGHHHHGGG-SEEEEE--EE--TT-GGG-EE----TTS----EEHHHHHHPPP-SSPEEEEE-TT-HHHHS-SS--TT-HHHHHHHTT--EEEEE-S---HHHHHHHHHHHHHHHHTT--HHHHHHHHHHHHHHHH----HHHHTSEEEEE-

Radius of gyration: 18.4 Å; Cα contacts (8 Å, |Δi|>4): 537; chains: 1; bounding box: 45×44×51 Å